Protein AF-0000000075747424 (afdb_homodimer)

InterPro domains:
  IPR002912 ACT domain [PS51671] (4-78)
  IPR004789 Acetolactate synthase, small subunit [PTHR30239] (2-159)
  IPR004789 Acetolactate synthase, small subunit [TIGR00119] (1-157)
  IPR019455 Acetolactate synthase, small subunit, C-terminal [PF10369] (84-156)
  IPR027271 Acetolactate synthase/Transcription factor NikR, C-terminal [G3DSA:3.30.70.1150] (83-161)
  IPR039557 AHAS, ACT domain [cd04878] (3-74)
  IPR045865 ACT-like domain [SSF55021] (1-75)
  IPR045865 ACT-like domain [SSF55021] (80-159)
  IPR054480 Acetolactate synthase small subunit-like, ACT domain [PF22629] (5-72)

Foldseek 3Di:
DKWKKKWKFFPDPPPVVVLVVLCVVVVWDWPDKDKDPDPDPRMIIMITMGDDDPVVVVVSLVVLVPDPGTDDMDTCVVAAKDKKKKKKWKFFQEDPCVVVLVVLCVVQVWDFDDDDNTITIIMHMDHPVSVVVSCVVRPVRPTDDMDMRHMDMDHDPDTPDD/DKWKKKWKFFPDPPPVVVLVVLCVVVVWDWPDKDKDPDPDPRMIIMITMGDDDPVVVVVSLVVLVPDPGTDDMDTCVVAAKDKKKKKKWKFFQEDPCVVVLVVLCVVQVWDFDDDDNTITIIMHMDHPVSVVVSCVVRPVRPTDDMDMRHMDMDHDPDTPDD

Organism: Desulfohalobium retbaense (strain ATCC 49708 / DSM 5692 / JCM 16813 / HR100) (NCBI:txid485915)

Secondary structure (DSSP, 8-state):
-EEEEEEEEE--TTHHHHHHHHHHHTT---SEEEEEE-SSTTEEEEEEEEE--HHHHHHHHHHHHTSTTEEEEEEGGGS-EEEEEEEEEEEE--GGGHHHHHHHHHHHT-EEEEE-SSEEEEEEEE-HHHHHHHHHHHGGG-EEEEEE---EEEE-SS----/-EEEEEEEEE--TTHHHHHHHHHHHTT---SEEEEEE-SSTTEEEEEEEEE--HHHHHHHHHHHHTSTTEEEEEEGGGS-EEEEEEEEEEEE--GGGHHHHHHHHHHHT-EEEEE-SSEEEEEEEE-HHHHHHHHHHHGGG-EEEEEE---EEEE-S-----

Sequence (324 aa):
MRHTLSVLVENEPGVLSRVAGLFSGRGFNIESLNVAPTLEEGISLMTITTRGDEQIIEQIIKQLRKLVTVIKVVDLALEQAVDREMVLLKINAEGQSRPEILRIVDVFRCKVVDVSPTELVVEVTGDQGKIKALINLMQRFGIKEIARTGSVAMRRSMQLEDMRHTLSVLVENEPGVLSRVAGLFSGRGFNIESLNVAPTLEEGISLMTITTRGDEQIIEQIIKQLRKLVTVIKVVDLALEQAVDREMVLLKINAEGQSRPEILRIVDVFRCKVVDVSPTELVVEVTGDQGKIKALINLMQRFGIKEIARTGSVAMRRSMQLED

Nearest PDB structures (foldseek):
  2pc6-assembly1_A  TM=9.808E-01  e=1.471E-19  Nitrosomonas europaea ATCC 19718
  2pc6-assembly2_D  TM=9.624E-01  e=1.452E-18  Nitrosomonas europaea ATCC 19718
  6vz8-assembly1_R  TM=9.542E-01  e=1.433E-17  Arabidopsis thaliana
  6vz8-assembly1_S  TM=9.653E-01  e=1.687E-16  Arabidopsis thaliana
  6u9h-assembly1_G  TM=9.669E-01  e=5.980E-14  Arabidopsis thaliana

Solvent-accessible surface area (backbone atoms only — not comparable to full-atom values): 16798 Å² total; per-residue (Å²): 85,75,38,40,34,42,35,35,27,49,59,50,82,46,46,66,18,51,56,41,35,54,32,31,76,70,69,45,57,72,60,20,31,12,27,17,63,44,90,52,86,60,30,23,40,32,24,38,31,28,61,42,52,70,68,55,48,50,49,52,52,54,58,49,66,66,37,83,57,41,75,46,78,44,64,45,65,83,44,64,47,47,54,38,32,43,37,41,38,31,30,49,29,50,80,84,48,34,66,58,53,52,51,50,33,57,75,67,66,40,42,81,75,44,72,41,85,47,33,36,29,34,39,41,70,34,37,69,67,57,49,50,52,49,52,61,64,46,46,84,58,37,64,77,45,64,43,43,20,24,53,40,69,42,74,41,80,63,67,79,76,127,84,74,37,39,33,42,36,34,27,48,60,50,82,44,45,67,18,52,57,41,35,54,32,31,77,70,70,47,59,73,60,21,31,12,28,18,63,45,90,51,88,60,31,24,40,32,24,38,30,28,60,42,52,72,68,55,48,50,51,51,52,55,57,48,65,67,37,84,56,40,75,46,78,44,64,44,63,82,45,65,48,48,56,38,31,44,35,41,38,31,32,48,29,50,80,84,47,36,66,59,51,51,50,51,33,57,75,68,65,40,41,81,75,43,74,41,85,48,34,37,29,35,37,40,70,35,38,70,67,57,50,52,52,49,52,61,63,47,46,83,57,38,64,76,45,63,42,43,20,25,53,38,69,43,74,42,82,65,65,79,76,127

Structure (mmCIF, N/CA/C/O backbone):
data_AF-0000000075747424-model_v1
#
loop_
_entity.id
_entity.type
_entity.pdbx_description
1 polymer 'Acetolactate synthase small subunit'
#
loop_
_atom_site.group_PDB
_atom_site.id
_atom_site.type_symbol
_atom_site.label_atom_id
_atom_site.label_alt_id
_atom_site.label_comp_id
_atom_site.label_asym_id
_atom_site.label_entity_id
_atom_site.label_seq_id
_atom_site.pdbx_PDB_ins_code
_atom_site.Cartn_x
_atom_site.Cartn_y
_atom_site.Cartn_z
_atom_site.occupancy
_atom_site.B_iso_or_equiv
_atom_site.auth_seq_id
_atom_site.auth_comp_id
_atom_site.auth_asym_id
_atom_site.auth_atom_id
_atom_site.pdbx_PDB_model_num
ATOM 1 N N . MET A 1 1 ? 3.832 2.373 -22.062 1 92.12 1 MET A N 1
ATOM 2 C CA . MET A 1 1 ? 2.77 1.6 -21.438 1 92.12 1 MET A CA 1
ATOM 3 C C . MET A 1 1 ? 3.076 1.368 -19.953 1 92.12 1 MET A C 1
ATOM 5 O O . MET A 1 1 ? 4.242 1.371 -19.547 1 92.12 1 MET A O 1
ATOM 9 N N . ARG A 1 2 ? 2.113 1.188 -19.203 1 93.69 2 ARG A N 1
ATOM 10 C CA . ARG A 1 2 ? 2.26 0.972 -17.766 1 93.69 2 ARG A CA 1
ATOM 11 C C . ARG A 1 2 ? 2.52 -0.498 -17.453 1 93.69 2 ARG A C 1
ATOM 13 O O . ARG A 1 2 ? 1.871 -1.381 -18.016 1 93.69 2 ARG A O 1
ATOM 20 N N . HIS A 1 3 ? 3.447 -0.72 -16.594 1 96.69 3 HIS A N 1
ATOM 21 C CA . HIS A 1 3 ? 3.777 -2.074 -16.172 1 96.69 3 HIS A CA 1
ATOM 22 C C . HIS A 1 3 ? 3.83 -2.176 -14.648 1 96.69 3 HIS A C 1
ATOM 24 O O . HIS A 1 3 ? 4.266 -1.239 -13.977 1 96.69 3 HIS A O 1
ATOM 30 N N . THR A 1 4 ? 3.383 -3.258 -14.164 1 97.5 4 THR A N 1
ATOM 31 C CA . THR A 1 4 ? 3.498 -3.605 -12.758 1 97.5 4 THR A CA 1
ATOM 32 C C . THR A 1 4 ? 4.387 -4.832 -12.57 1 97.5 4 THR A C 1
ATOM 34 O O . THR A 1 4 ? 4.027 -5.934 -12.992 1 97.5 4 THR A O 1
ATOM 37 N N . LEU A 1 5 ? 5.496 -4.598 -11.938 1 98 5 LEU A N 1
ATOM 38 C CA . LEU A 1 5 ? 6.453 -5.676 -11.719 1 98 5 LEU A CA 1
ATOM 39 C C . LEU A 1 5 ? 6.355 -6.207 -10.289 1 98 5 LEU A C 1
ATOM 41 O O . LEU A 1 5 ? 6.34 -5.426 -9.336 1 98 5 LEU A O 1
ATOM 45 N N . SER A 1 6 ? 6.18 -7.453 -10.188 1 98.25 6 SER A N 1
ATOM 46 C CA . SER A 1 6 ? 6.312 -8.156 -8.914 1 98.25 6 SER A CA 1
ATOM 47 C C . SER A 1 6 ? 7.73 -8.688 -8.727 1 98.25 6 SER A C 1
ATOM 49 O O . SER A 1 6 ? 8.211 -9.5 -9.523 1 98.25 6 SER A O 1
ATOM 51 N N . VAL A 1 7 ? 8.398 -8.25 -7.676 1 98.62 7 VAL A N 1
ATOM 52 C CA . VAL A 1 7 ? 9.797 -8.602 -7.465 1 98.62 7 VAL A CA 1
ATOM 53 C C . VAL A 1 7 ? 9.969 -9.211 -6.078 1 98.62 7 VAL A C 1
ATOM 55 O O . VAL A 1 7 ? 9.883 -8.508 -5.066 1 98.62 7 VAL A O 1
ATOM 58 N N . LEU A 1 8 ? 10.219 -10.461 -6.043 1 98.75 8 LEU A N 1
ATOM 59 C CA . LEU A 1 8 ? 10.547 -11.156 -4.805 1 98.75 8 LEU A CA 1
ATOM 60 C C . LEU A 1 8 ? 12.023 -11 -4.469 1 98.75 8 LEU A C 1
ATOM 62 O O . LEU A 1 8 ? 12.891 -11.312 -5.293 1 98.75 8 LEU A O 1
ATOM 66 N N . VAL A 1 9 ? 12.25 -10.539 -3.252 1 98.69 9 VAL A N 1
ATOM 67 C CA . VAL A 1 9 ? 13.633 -10.227 -2.916 1 98.69 9 VAL A CA 1
ATOM 68 C C . VAL A 1 9 ? 13.953 -10.758 -1.52 1 98.69 9 VAL A C 1
ATOM 70 O O . VAL A 1 9 ? 13.055 -11.008 -0.72 1 98.69 9 VAL A O 1
ATOM 73 N N . GLU A 1 10 ? 15.219 -10.914 -1.252 1 97.94 10 GLU A N 1
ATOM 74 C CA . GLU A 1 10 ? 15.656 -11.156 0.12 1 97.94 10 GLU A CA 1
ATOM 75 C C . GLU A 1 10 ? 15.375 -9.953 1.012 1 97.94 10 GLU A C 1
ATOM 77 O O . GLU A 1 10 ? 15.508 -8.805 0.578 1 97.94 10 GLU A O 1
ATOM 82 N N . ASN A 1 11 ? 14.969 -10.328 2.24 1 95.56 11 ASN A N 1
ATOM 83 C CA . ASN A 1 11 ? 14.703 -9.273 3.219 1 95.56 11 ASN A CA 1
ATOM 84 C C . ASN A 1 11 ? 15.961 -8.914 4.008 1 95.56 11 ASN A C 1
ATOM 86 O O . ASN A 1 11 ? 16.109 -9.32 5.16 1 95.56 11 ASN A O 1
ATOM 90 N N . GLU A 1 12 ? 16.812 -8.164 3.416 1 93.69 12 GLU A N 1
ATOM 91 C CA . GLU A 1 12 ? 18.094 -7.758 3.986 1 93.69 12 GLU A CA 1
ATOM 92 C C . GLU A 1 12 ? 18.344 -6.266 3.779 1 93.69 12 GLU A C 1
ATOM 94 O O . GLU A 1 12 ? 17.844 -5.676 2.82 1 93.69 12 GLU A O 1
ATOM 99 N N . PRO A 1 13 ? 19.141 -5.77 4.715 1 91.19 13 PRO A N 1
ATOM 100 C CA . PRO A 1 13 ? 19.484 -4.352 4.551 1 91.19 13 PRO A CA 1
ATOM 101 C C . PRO A 1 13 ? 20.094 -4.043 3.189 1 91.19 13 PRO A C 1
ATOM 103 O O . PRO A 1 13 ? 20.938 -4.816 2.699 1 91.19 13 PRO A O 1
ATOM 106 N N . GLY A 1 14 ? 19.625 -3.027 2.574 1 94.06 14 GLY A N 1
ATOM 107 C CA . GLY A 1 14 ? 20.266 -2.557 1.359 1 94.06 14 GLY A CA 1
ATOM 108 C C . GLY A 1 14 ? 19.578 -3.043 0.095 1 94.06 14 GLY A C 1
ATOM 109 O O . GLY A 1 14 ? 19.797 -2.49 -0.985 1 94.06 14 GLY A O 1
ATOM 110 N N . VAL A 1 15 ? 18.828 -4.066 0.193 1 96.94 15 VAL A N 1
ATOM 111 C CA . VAL A 1 15 ? 18.219 -4.652 -0.995 1 96.94 15 VAL A CA 1
ATOM 112 C C . VAL A 1 15 ? 17.281 -3.639 -1.654 1 96.94 15 VAL A C 1
ATOM 114 O O . VAL A 1 15 ? 17.344 -3.43 -2.869 1 96.94 15 VAL A O 1
ATOM 117 N N . LEU A 1 16 ? 16.453 -2.998 -0.889 1 97.19 16 LEU A N 1
ATOM 118 C CA . LEU A 1 16 ? 15.562 -1.982 -1.446 1 97.19 16 LEU A CA 1
ATOM 119 C C . LEU A 1 16 ? 16.359 -0.882 -2.135 1 97.19 16 LEU A C 1
ATOM 121 O O . LEU A 1 16 ? 16.016 -0.461 -3.242 1 97.19 16 LEU A O 1
ATOM 125 N N . SER A 1 17 ? 17.359 -0.422 -1.507 1 96.06 17 SER A N 1
ATOM 126 C CA . SER A 1 17 ? 18.172 0.648 -2.07 1 96.06 17 SER A CA 1
ATOM 127 C C . SER A 1 17 ? 18.828 0.216 -3.381 1 96.06 17 SER A C 1
ATOM 129 O O . SER A 1 17 ? 18.922 1.007 -4.32 1 96.06 17 SER A O 1
ATOM 131 N N . ARG A 1 18 ? 19.281 -0.975 -3.432 1 96 18 ARG A N 1
ATOM 132 C CA . ARG A 1 18 ? 19.891 -1.496 -4.645 1 96 18 ARG A CA 1
ATOM 133 C C . ARG A 1 18 ? 18.891 -1.574 -5.789 1 96 18 ARG A C 1
ATOM 135 O O . ARG A 1 18 ? 19.188 -1.167 -6.914 1 96 18 ARG A O 1
ATOM 142 N N . VAL A 1 19 ? 17.719 -2.059 -5.488 1 97.5 19 VAL A N 1
ATOM 143 C CA . VAL A 1 19 ? 16.688 -2.17 -6.504 1 97.5 19 VAL A CA 1
ATOM 144 C C . VAL A 1 19 ? 16.266 -0.778 -6.977 1 97.5 19 VAL A C 1
ATOM 146 O O . VAL A 1 19 ? 16.203 -0.52 -8.18 1 97.5 19 VAL A O 1
ATOM 149 N N . ALA A 1 20 ? 16.016 0.092 -6.031 1 96.69 20 ALA A N 1
ATOM 150 C CA . ALA A 1 20 ? 15.656 1.464 -6.375 1 96.69 20 ALA A CA 1
ATOM 151 C C . ALA A 1 20 ? 16.766 2.148 -7.156 1 96.69 20 ALA A C 1
ATOM 153 O O . ALA A 1 20 ? 16.5 2.922 -8.078 1 96.69 20 ALA A O 1
ATOM 154 N N . GLY A 1 21 ? 17.938 1.891 -6.762 1 95.69 21 GLY A N 1
ATOM 155 C CA . GLY A 1 21 ? 19.094 2.465 -7.426 1 95.69 21 GLY A CA 1
ATOM 156 C C . GLY A 1 21 ? 19.219 2.049 -8.883 1 95.69 21 GLY A C 1
ATOM 157 O O . GLY A 1 21 ? 19.656 2.838 -9.719 1 95.69 21 GLY A O 1
ATOM 158 N N . LEU A 1 22 ? 18.906 0.835 -9.133 1 95.81 22 LEU A N 1
ATOM 159 C CA . LEU A 1 22 ? 18.922 0.334 -10.5 1 95.81 22 LEU A CA 1
ATOM 160 C C . LEU A 1 22 ? 18.031 1.182 -11.406 1 95.81 22 LEU A C 1
ATOM 162 O O . LEU A 1 22 ? 18.422 1.511 -12.531 1 95.81 22 LEU A O 1
ATOM 166 N N . PHE A 1 23 ? 16.875 1.598 -10.945 1 95.19 23 PHE A N 1
ATOM 167 C CA . PHE A 1 23 ? 15.945 2.406 -11.727 1 95.19 23 PHE A CA 1
ATOM 168 C C . PHE A 1 23 ? 16.5 3.807 -11.953 1 95.19 23 PHE A C 1
ATOM 170 O O . PHE A 1 23 ? 16.438 4.332 -13.062 1 95.19 23 PHE A O 1
ATOM 177 N N . SER A 1 24 ? 17.016 4.367 -10.945 1 92 24 SER A N 1
ATOM 178 C CA . SER A 1 24 ? 17.547 5.727 -11.047 1 92 24 SER A CA 1
ATOM 179 C C . SER A 1 24 ? 18.781 5.777 -11.93 1 92 24 SER A C 1
ATOM 181 O O . SER A 1 24 ? 18.953 6.695 -12.734 1 92 24 SER A O 1
ATOM 183 N N . GLY A 1 25 ? 19.703 4.898 -11.828 1 87.81 25 GLY A N 1
ATOM 184 C CA . GLY A 1 25 ? 20.953 4.859 -12.562 1 87.81 25 GLY A CA 1
ATOM 185 C C . GLY A 1 25 ? 20.766 4.723 -14.062 1 87.81 25 GLY A C 1
ATOM 186 O O . GLY A 1 25 ? 21.562 5.242 -14.844 1 87.81 25 GLY A O 1
ATOM 187 N N . ARG A 1 26 ? 19.703 4.168 -14.422 1 86.69 26 ARG A N 1
ATOM 188 C CA . ARG A 1 26 ? 19.5 3.902 -15.844 1 86.69 26 ARG A CA 1
ATOM 189 C C . ARG A 1 26 ? 18.375 4.777 -16.406 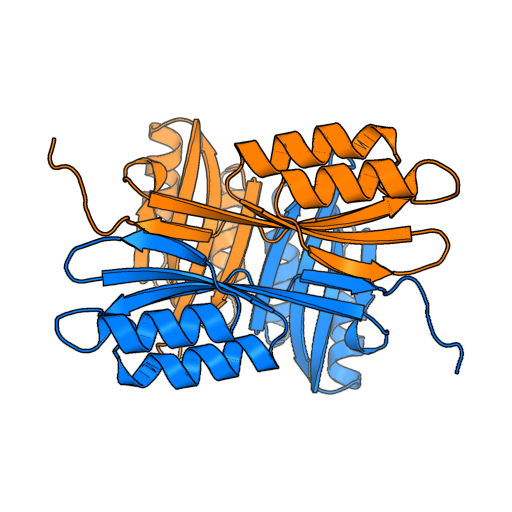1 86.69 26 ARG A C 1
ATOM 191 O O . ARG A 1 26 ? 17.969 4.613 -17.547 1 86.69 26 ARG A O 1
ATOM 198 N N . GLY A 1 27 ? 17.875 5.617 -15.539 1 88.06 27 GLY A N 1
ATOM 199 C CA . GLY A 1 27 ? 16.875 6.566 -15.992 1 88.06 27 GLY A CA 1
ATOM 200 C C . GLY A 1 27 ? 15.492 5.957 -16.109 1 88.06 27 GLY A C 1
ATOM 201 O O . GLY A 1 27 ? 14.641 6.469 -16.844 1 88.06 27 GLY A O 1
ATOM 202 N N . PHE A 1 28 ? 15.281 4.824 -15.461 1 90.56 28 PHE A N 1
ATOM 203 C CA . PHE A 1 28 ? 13.961 4.207 -15.461 1 90.56 28 PHE A CA 1
ATOM 204 C C . PHE A 1 28 ? 13.039 4.914 -14.469 1 90.56 28 PHE A C 1
ATOM 206 O O . PHE A 1 28 ? 13.469 5.309 -13.383 1 90.56 28 PHE A O 1
ATOM 213 N N . ASN A 1 29 ? 11.836 4.996 -14.859 1 89.75 29 ASN A N 1
ATOM 214 C CA . ASN A 1 29 ? 10.875 5.695 -14.008 1 89.75 29 ASN A CA 1
ATOM 215 C C . ASN A 1 29 ? 10.195 4.738 -13.031 1 89.75 29 ASN A C 1
ATOM 217 O O . ASN A 1 29 ? 9.914 3.588 -13.383 1 89.75 29 ASN A O 1
ATOM 221 N N . ILE A 1 30 ? 10.055 5.242 -11.789 1 96.44 30 ILE A N 1
ATOM 222 C CA . ILE A 1 30 ? 9.203 4.543 -10.828 1 96.44 30 ILE A CA 1
ATOM 223 C C . ILE A 1 30 ? 7.957 5.375 -10.547 1 96.44 30 ILE A C 1
ATOM 225 O O . ILE A 1 30 ? 8.055 6.492 -10.031 1 96.44 30 ILE A O 1
ATOM 229 N N . GLU A 1 31 ? 6.867 4.895 -10.891 1 95.62 31 GLU A N 1
ATOM 230 C CA . GLU A 1 31 ? 5.613 5.574 -10.578 1 95.62 31 GLU A CA 1
ATOM 231 C C . GLU A 1 31 ? 5.207 5.34 -9.125 1 95.62 31 GLU A C 1
ATOM 233 O O . GLU A 1 31 ? 4.762 6.266 -8.445 1 95.62 31 GLU A O 1
ATOM 238 N N . SER A 1 32 ? 5.297 4.156 -8.688 1 97.44 32 SER A N 1
ATOM 239 C CA . SER A 1 32 ? 5.043 3.799 -7.293 1 97.44 32 SER A CA 1
ATOM 240 C C . SER A 1 32 ? 5.777 2.518 -6.91 1 97.44 32 SER A C 1
ATOM 242 O O . SER A 1 32 ? 6.215 1.762 -7.781 1 97.44 32 SER A O 1
ATOM 244 N N . LEU A 1 33 ? 5.969 2.357 -5.656 1 97.94 33 LEU A N 1
ATOM 245 C CA . LEU A 1 33 ? 6.625 1.166 -5.125 1 97.94 33 LEU A CA 1
ATOM 246 C C . LEU A 1 33 ? 6.141 0.863 -3.713 1 97.94 33 LEU A C 1
ATOM 248 O O . LEU A 1 33 ? 5.984 1.775 -2.896 1 97.94 33 LEU A O 1
ATOM 252 N N . ASN A 1 34 ? 5.879 -0.365 -3.494 1 97.88 34 ASN A N 1
ATOM 253 C CA . ASN A 1 34 ? 5.727 -0.815 -2.115 1 97.88 34 ASN A CA 1
ATOM 254 C C . ASN A 1 34 ? 6.527 -2.084 -1.848 1 97.88 34 ASN A C 1
ATOM 256 O O . ASN A 1 34 ? 6.781 -2.869 -2.764 1 97.88 34 ASN A O 1
ATOM 260 N N . VAL A 1 35 ? 6.953 -2.209 -0.651 1 98.31 35 VAL A N 1
ATOM 261 C CA . VAL A 1 35 ? 7.707 -3.385 -0.226 1 98.31 35 VAL A CA 1
ATOM 262 C C . VAL A 1 35 ? 7.293 -3.779 1.188 1 98.31 35 VAL A C 1
ATOM 264 O O . VAL A 1 35 ? 7.199 -2.93 2.076 1 98.31 35 VAL A O 1
ATOM 267 N N . ALA A 1 36 ? 7.039 -4.992 1.344 1 97.75 36 ALA A N 1
ATOM 268 C CA . ALA A 1 36 ? 6.617 -5.551 2.627 1 97.75 36 ALA A CA 1
ATOM 269 C C . ALA A 1 36 ? 6.961 -7.031 2.723 1 97.75 36 ALA A C 1
ATOM 271 O O . ALA A 1 36 ? 7.18 -7.691 1.704 1 97.75 36 ALA A O 1
ATOM 272 N N . PRO A 1 37 ? 6.961 -7.555 3.922 1 96.62 37 PRO A N 1
ATOM 273 C CA . PRO A 1 37 ? 7.332 -8.961 4.086 1 96.62 37 PRO A CA 1
ATOM 274 C C . PRO A 1 37 ? 6.281 -9.922 3.525 1 96.62 37 PRO A C 1
ATOM 276 O O . PRO A 1 37 ? 5.094 -9.594 3.506 1 96.62 37 PRO A O 1
ATOM 279 N N . THR A 1 38 ? 6.723 -11.078 3.074 1 97 38 THR A N 1
ATOM 280 C CA . THR A 1 38 ? 5.844 -12.195 2.74 1 97 38 THR A CA 1
ATOM 281 C C . THR A 1 38 ? 5.645 -13.109 3.947 1 97 38 THR A C 1
ATOM 283 O O . THR A 1 38 ? 5.918 -12.711 5.082 1 97 38 THR A O 1
ATOM 286 N N . LEU A 1 39 ? 5.098 -14.234 3.678 1 95.31 39 LEU A N 1
ATOM 287 C CA . LEU A 1 39 ? 4.922 -15.211 4.75 1 95.31 39 LEU A CA 1
ATOM 288 C C . LEU A 1 39 ? 6.215 -15.969 5.016 1 95.31 39 LEU A C 1
ATOM 290 O O . LEU A 1 39 ? 6.371 -16.594 6.066 1 95.31 39 LEU A O 1
ATOM 294 N N . GLU A 1 40 ? 7.035 -16 4.023 1 95.69 40 GLU A N 1
ATOM 295 C CA . GLU A 1 40 ? 8.328 -16.672 4.164 1 95.69 40 GLU A CA 1
ATOM 296 C C . GLU A 1 40 ? 9.344 -15.758 4.848 1 95.69 40 GLU A C 1
ATOM 298 O O . GLU A 1 40 ? 9.586 -14.641 4.398 1 95.69 40 GLU A O 1
ATOM 303 N N . GLU A 1 41 ? 9.883 -16.234 5.938 1 95.56 41 GLU A N 1
ATOM 304 C CA . GLU A 1 41 ? 10.883 -15.469 6.676 1 95.56 41 GLU A CA 1
ATOM 305 C C . GLU A 1 41 ? 12.062 -15.094 5.785 1 95.56 41 GLU A C 1
ATOM 307 O O . GLU A 1 41 ? 12.555 -15.93 5.02 1 95.56 41 GLU A O 1
ATOM 312 N N . GLY A 1 42 ? 12.461 -13.836 5.848 1 96.88 42 GLY A N 1
ATOM 313 C CA . GLY A 1 42 ? 13.625 -13.383 5.105 1 96.88 42 GLY A CA 1
ATOM 314 C C . GLY A 1 42 ? 13.312 -13.016 3.67 1 96.88 42 GLY A C 1
ATOM 315 O O . GLY A 1 42 ? 14.219 -12.75 2.881 1 96.88 42 GLY A O 1
ATOM 316 N N . ILE A 1 43 ? 12.07 -13.062 3.314 1 98.12 43 ILE A N 1
ATOM 317 C CA . ILE A 1 43 ? 11.68 -12.742 1.944 1 98.12 43 ILE A CA 1
ATOM 318 C C . ILE A 1 43 ? 10.664 -11.602 1.947 1 98.12 43 ILE A C 1
ATOM 320 O O . ILE A 1 43 ? 9.742 -11.586 2.766 1 98.12 43 ILE A O 1
ATOM 324 N N . SER A 1 44 ? 10.844 -10.648 1.075 1 98.25 44 SER A N 1
ATOM 325 C CA . SER A 1 44 ? 9.922 -9.539 0.883 1 98.25 44 SER A CA 1
ATOM 326 C C . SER A 1 44 ? 9.422 -9.477 -0.558 1 98.25 44 SER A C 1
ATOM 328 O O . SER A 1 44 ? 10.055 -10.031 -1.461 1 98.25 44 SER A O 1
ATOM 330 N N . LEU A 1 45 ? 8.32 -8.914 -0.693 1 98.56 45 LEU A N 1
ATOM 331 C CA . LEU A 1 45 ? 7.758 -8.672 -2.02 1 98.56 45 LEU A CA 1
ATOM 332 C C . LEU A 1 45 ? 7.707 -7.184 -2.33 1 98.56 4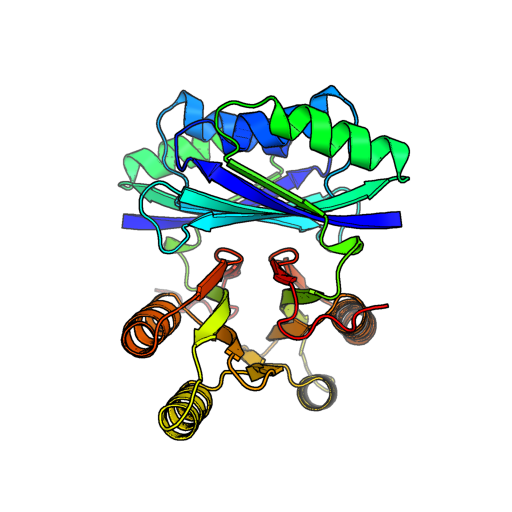5 LEU A C 1
ATOM 334 O O . LEU A 1 45 ? 7.203 -6.395 -1.527 1 98.56 45 LEU A O 1
ATOM 338 N N . MET A 1 46 ? 8.297 -6.797 -3.434 1 98.56 46 MET A N 1
ATOM 339 C CA . MET A 1 46 ? 8.188 -5.441 -3.969 1 98.56 46 MET A CA 1
ATOM 340 C C . MET A 1 46 ? 7.242 -5.402 -5.164 1 98.56 46 MET A C 1
ATOM 342 O O . MET A 1 46 ? 7.309 -6.266 -6.043 1 98.56 46 MET A O 1
ATOM 346 N N . THR A 1 47 ? 6.344 -4.504 -5.152 1 98.56 47 THR A N 1
ATOM 347 C CA . THR A 1 47 ? 5.539 -4.191 -6.328 1 98.56 47 THR A CA 1
ATOM 348 C C . THR A 1 47 ? 5.918 -2.83 -6.898 1 98.56 47 THR A C 1
ATOM 350 O O . THR A 1 47 ? 5.777 -1.808 -6.223 1 98.56 47 THR A O 1
ATOM 353 N N . ILE A 1 48 ? 6.375 -2.877 -8.078 1 98.19 48 ILE A N 1
ATOM 354 C CA . ILE A 1 48 ? 6.891 -1.662 -8.711 1 98.19 48 ILE A CA 1
ATOM 355 C C . ILE A 1 48 ? 6.047 -1.321 -9.938 1 98.19 48 ILE A C 1
ATOM 357 O O . ILE A 1 48 ? 5.938 -2.127 -10.867 1 98.19 48 ILE A O 1
ATOM 361 N N . THR A 1 49 ? 5.469 -0.19 -9.922 1 97.75 49 THR A N 1
ATOM 362 C CA . THR A 1 49 ? 4.777 0.306 -11.109 1 97.75 49 THR A CA 1
ATOM 363 C C . THR A 1 49 ? 5.672 1.256 -11.898 1 97.75 49 THR A C 1
ATOM 365 O O . THR A 1 49 ? 6.254 2.184 -11.336 1 97.75 49 THR A O 1
ATOM 368 N N . THR A 1 50 ? 5.762 1.006 -13.125 1 96.44 50 THR A N 1
ATOM 369 C CA . THR A 1 50 ? 6.613 1.799 -14.008 1 96.44 50 THR A CA 1
ATOM 370 C C . THR A 1 50 ? 5.988 1.927 -15.391 1 96.44 50 THR A C 1
ATOM 372 O O . THR A 1 50 ? 4.938 1.342 -15.664 1 96.44 50 THR A O 1
ATOM 375 N N . ARG A 1 51 ? 6.625 2.787 -16.125 1 94.06 51 ARG A N 1
ATOM 376 C CA . ARG A 1 51 ? 6.172 2.998 -17.5 1 94.06 51 ARG A CA 1
ATOM 377 C C . ARG A 1 51 ? 7.332 2.869 -18.484 1 94.06 51 ARG A C 1
ATOM 379 O O . ARG A 1 51 ? 8.445 3.311 -18.203 1 94.06 51 ARG A O 1
ATOM 386 N N . GLY A 1 52 ? 7.074 2.303 -19.625 1 93.38 52 GLY A N 1
ATOM 387 C CA . GLY A 1 52 ? 8.055 2.152 -20.703 1 93.38 52 GLY A CA 1
ATOM 388 C C . GLY A 1 52 ? 7.605 1.198 -21.781 1 93.38 52 GLY A C 1
ATOM 389 O O . GLY A 1 52 ? 6.621 0.478 -21.625 1 93.38 52 GLY A O 1
ATOM 390 N N . ASP A 1 53 ? 8.219 1.354 -22.875 1 94.06 53 ASP A N 1
ATOM 391 C CA . ASP A 1 53 ? 7.914 0.388 -23.922 1 94.06 53 ASP A CA 1
ATOM 392 C C . ASP A 1 53 ? 8.477 -0.989 -23.578 1 94.06 53 ASP A C 1
ATOM 394 O O . ASP A 1 53 ? 9.125 -1.162 -22.547 1 94.06 53 ASP A O 1
ATOM 398 N N . GLU A 1 54 ? 8.203 -1.926 -24.375 1 94.31 54 GLU A N 1
ATOM 399 C CA . GLU A 1 54 ? 8.57 -3.312 -24.109 1 94.31 54 GLU A CA 1
ATOM 400 C C . GLU A 1 54 ? 10.078 -3.477 -23.984 1 94.31 54 GLU A C 1
ATOM 402 O O . GLU A 1 54 ? 10.562 -4.273 -23.188 1 94.31 54 GLU A O 1
ATOM 407 N N . GLN A 1 55 ? 10.797 -2.814 -24.781 1 95.19 55 GLN A N 1
ATOM 408 C CA . GLN A 1 55 ? 12.258 -2.906 -24.766 1 95.19 55 GLN A CA 1
ATOM 409 C C . GLN A 1 55 ? 12.812 -2.416 -23.422 1 95.19 55 GLN A C 1
ATOM 411 O O . GLN A 1 55 ? 13.711 -3.043 -22.859 1 95.19 55 GLN A O 1
ATOM 416 N N . ILE A 1 56 ? 12.297 -1.298 -23 1 95.12 56 ILE A N 1
ATOM 417 C CA . ILE A 1 56 ? 12.7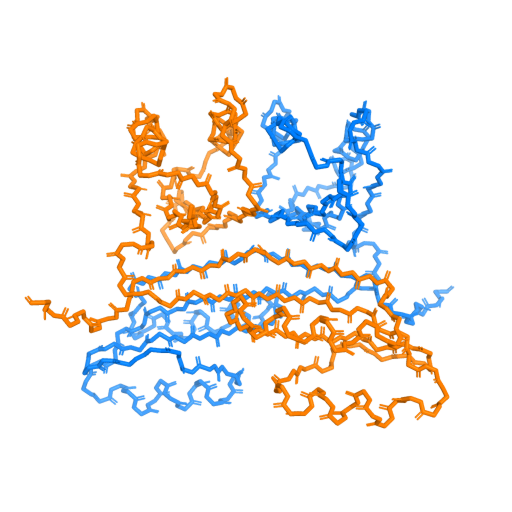27 -0.725 -21.734 1 95.12 56 ILE A CA 1
ATOM 418 C C . ILE A 1 56 ? 12.391 -1.684 -20.594 1 95.12 56 ILE A C 1
ATOM 420 O O . ILE A 1 56 ? 13.227 -1.925 -19.719 1 95.12 56 ILE A O 1
ATOM 424 N N . ILE A 1 57 ? 11.258 -2.23 -20.562 1 96.81 57 ILE A N 1
ATOM 425 C CA . ILE A 1 57 ? 10.805 -3.135 -19.516 1 96.81 57 ILE A CA 1
ATOM 426 C C . ILE A 1 57 ? 11.672 -4.387 -19.5 1 96.81 57 ILE A C 1
ATOM 428 O O . ILE A 1 57 ? 12.07 -4.871 -18.438 1 96.81 57 ILE A O 1
ATOM 432 N N . GLU A 1 58 ? 11.891 -4.887 -20.672 1 96.5 58 GLU A N 1
ATOM 433 C CA . GLU A 1 58 ? 12.766 -6.047 -20.781 1 96.5 58 GLU A CA 1
ATOM 434 C C . GLU A 1 58 ? 14.133 -5.766 -20.156 1 96.5 58 GLU A C 1
ATOM 436 O O . GLU A 1 58 ? 14.703 -6.625 -19.484 1 96.5 58 GLU A O 1
ATOM 441 N N . GLN A 1 59 ? 14.656 -4.625 -20.422 1 96.75 59 GLN A N 1
ATOM 442 C CA . GLN A 1 59 ? 15.938 -4.223 -19.859 1 96.75 59 GLN A CA 1
ATOM 443 C C . GLN A 1 59 ? 15.859 -4.141 -18.328 1 96.75 59 GLN A C 1
ATOM 445 O O . GLN A 1 59 ? 16.766 -4.582 -17.625 1 96.75 59 GLN A O 1
ATOM 450 N N . ILE A 1 60 ? 14.805 -3.537 -17.828 1 97.31 60 ILE A N 1
ATOM 451 C CA . ILE A 1 60 ? 14.594 -3.434 -16.391 1 97.31 60 ILE A CA 1
ATOM 452 C C . ILE A 1 60 ? 14.617 -4.828 -15.766 1 97.31 60 ILE A C 1
ATOM 454 O O . ILE A 1 60 ? 15.328 -5.066 -14.789 1 97.31 60 ILE A O 1
ATOM 458 N N . ILE A 1 61 ? 13.859 -5.711 -16.359 1 97.94 61 ILE A N 1
ATOM 459 C CA . ILE A 1 61 ? 13.734 -7.066 -15.836 1 97.94 61 ILE A CA 1
ATOM 460 C C . ILE A 1 61 ? 15.086 -7.766 -15.883 1 97.94 61 ILE A C 1
ATOM 462 O O . ILE A 1 61 ? 15.484 -8.422 -14.914 1 97.94 61 ILE A O 1
ATOM 466 N N . LYS A 1 62 ? 15.734 -7.652 -16.984 1 97.69 62 LYS A N 1
ATOM 467 C CA . LYS A 1 62 ? 17.062 -8.242 -17.125 1 97.69 62 LYS A CA 1
ATOM 468 C C . LYS A 1 62 ? 18 -7.754 -16.031 1 97.69 62 LYS A C 1
ATOM 470 O O . LYS A 1 62 ? 18.734 -8.547 -15.43 1 97.69 62 LYS A O 1
ATOM 475 N N . GLN A 1 63 ? 18.078 -6.449 -15.789 1 97.38 63 GLN A N 1
ATOM 476 C CA . GLN A 1 63 ? 18.953 -5.867 -14.789 1 97.38 63 GLN A CA 1
ATOM 477 C C . GLN A 1 63 ? 18.578 -6.328 -13.383 1 97.38 63 GLN A C 1
ATOM 479 O O . GLN A 1 63 ? 19.438 -6.578 -12.547 1 97.38 63 GLN A O 1
ATOM 484 N N . LEU A 1 64 ? 17.281 -6.406 -13.086 1 98.25 64 LEU A N 1
ATOM 485 C CA . LEU A 1 64 ? 16.812 -6.883 -11.789 1 98.25 64 LEU A CA 1
ATOM 486 C C . LEU A 1 64 ? 17.281 -8.312 -11.539 1 98.25 64 LEU A C 1
ATOM 488 O O . LEU A 1 64 ? 17.688 -8.656 -10.422 1 98.25 64 LEU A O 1
ATOM 492 N N . ARG A 1 65 ? 17.188 -9.094 -12.586 1 98.06 65 ARG A N 1
ATOM 493 C CA . ARG A 1 65 ? 17.516 -10.508 -12.469 1 98.06 65 ARG A CA 1
ATOM 494 C C . ARG A 1 65 ? 19.016 -10.688 -12.219 1 98.06 65 ARG A C 1
ATOM 496 O O . ARG A 1 65 ? 19.453 -11.75 -11.766 1 98.06 65 ARG A O 1
ATOM 503 N N . LYS A 1 66 ? 19.75 -9.734 -12.469 1 97.06 66 LYS A N 1
ATOM 504 C CA . LYS A 1 66 ? 21.203 -9.797 -12.242 1 97.06 66 LYS A CA 1
ATOM 505 C C . LYS A 1 66 ? 21.531 -9.578 -10.773 1 97.06 66 LYS A C 1
ATOM 507 O O . LYS A 1 66 ? 22.641 -9.867 -10.336 1 97.06 66 LYS A O 1
ATOM 512 N N . LEU A 1 67 ? 20.641 -8.961 -10.062 1 97.12 67 LEU A N 1
ATOM 513 C CA . LEU A 1 67 ? 20.875 -8.75 -8.641 1 97.12 67 LEU A CA 1
ATOM 514 C C . LEU A 1 67 ? 20.734 -10.062 -7.867 1 97.12 67 LEU A C 1
ATOM 516 O O . LEU A 1 67 ? 19.703 -10.727 -7.934 1 97.12 67 LEU A O 1
ATOM 520 N N . VAL A 1 68 ? 21.688 -10.398 -7.094 1 97.12 68 VAL A N 1
ATOM 521 C CA . VAL A 1 68 ? 21.75 -11.68 -6.391 1 97.12 68 VAL A CA 1
ATOM 522 C C . VAL A 1 68 ? 20.594 -11.781 -5.395 1 97.12 68 VAL A C 1
ATOM 524 O O . VAL A 1 68 ? 20.078 -12.875 -5.148 1 97.12 68 VAL A O 1
ATOM 527 N N . THR A 1 69 ? 20.188 -10.68 -4.879 1 97.38 69 THR A N 1
ATOM 528 C CA . THR A 1 69 ? 19.188 -10.633 -3.811 1 97.38 69 THR A CA 1
ATOM 529 C C . THR A 1 69 ? 17.781 -10.75 -4.379 1 97.38 69 THR A C 1
ATOM 531 O O . THR A 1 69 ? 16.812 -10.852 -3.629 1 97.38 69 THR A O 1
ATOM 534 N N . VAL A 1 70 ? 17.641 -10.703 -5.719 1 98.62 70 VAL A N 1
ATOM 535 C CA . VAL A 1 70 ? 16.359 -10.844 -6.387 1 98.62 70 VAL A CA 1
ATOM 536 C C . VAL A 1 70 ? 16.078 -12.32 -6.676 1 98.62 70 VAL A C 1
ATOM 538 O O . VAL A 1 70 ? 16.906 -13 -7.297 1 98.62 70 VAL A O 1
ATOM 541 N N . ILE A 1 71 ? 15.008 -12.742 -6.238 1 98.62 71 ILE A N 1
ATOM 542 C CA . ILE A 1 71 ? 14.656 -14.156 -6.336 1 98.62 71 ILE A CA 1
ATOM 543 C C . ILE A 1 71 ? 13.797 -14.391 -7.578 1 98.62 71 ILE A C 1
ATOM 545 O O . ILE A 1 71 ? 14.008 -15.359 -8.312 1 98.62 71 ILE A O 1
ATOM 549 N N . LYS A 1 72 ? 12.883 -13.586 -7.828 1 98.19 72 LYS A N 1
ATOM 550 C CA . LYS A 1 72 ? 11.93 -13.75 -8.922 1 98.19 72 LYS A CA 1
ATOM 551 C C . LYS A 1 72 ? 11.391 -12.398 -9.383 1 98.19 72 LYS A C 1
ATOM 553 O O . LYS A 1 72 ? 11.148 -11.508 -8.555 1 98.19 72 LYS A O 1
ATOM 558 N N . VAL A 1 73 ? 11.266 -12.242 -10.664 1 98.31 73 VAL A N 1
ATOM 559 C CA . VAL A 1 73 ? 10.664 -11.047 -11.258 1 98.31 73 VAL A CA 1
ATOM 560 C C . VAL A 1 73 ? 9.57 -11.453 -12.242 1 98.31 73 VAL A C 1
ATOM 562 O O . VAL A 1 73 ? 9.805 -12.258 -13.148 1 98.31 73 VAL A O 1
ATOM 565 N N . VAL A 1 74 ? 8.406 -10.828 -12.047 1 97.25 74 VAL A N 1
ATOM 566 C CA . VAL A 1 74 ? 7.293 -11.102 -12.953 1 97.25 74 VAL A CA 1
ATOM 567 C C . VAL A 1 74 ? 6.672 -9.781 -13.406 1 97.25 74 VAL A C 1
ATOM 569 O O . VAL A 1 74 ? 6.398 -8.898 -12.594 1 97.25 74 VAL A O 1
ATOM 572 N N . ASP A 1 75 ? 6.508 -9.641 -14.711 1 97.25 75 ASP A N 1
ATOM 573 C CA . ASP A 1 75 ? 5.723 -8.531 -15.242 1 97.25 75 ASP A CA 1
ATOM 574 C C . ASP A 1 75 ? 4.238 -8.883 -15.305 1 97.25 75 ASP A C 1
ATOM 576 O O . ASP A 1 75 ? 3.805 -9.609 -16.203 1 97.25 75 ASP A O 1
ATOM 580 N N . LEU A 1 76 ? 3.494 -8.305 -14.484 1 95.75 76 LEU A N 1
ATOM 581 C CA . LEU A 1 76 ? 2.092 -8.68 -14.344 1 95.75 76 LEU A CA 1
ATOM 582 C C . LEU A 1 76 ? 1.233 -8 -15.406 1 95.75 76 LEU A C 1
ATOM 584 O O . LEU A 1 76 ? 0.051 -8.32 -15.547 1 95.75 76 LEU A O 1
ATOM 588 N N . ALA A 1 77 ? 1.818 -7.02 -16.062 1 90.75 77 ALA A N 1
ATOM 589 C CA . ALA A 1 77 ? 1.102 -6.395 -17.188 1 90.75 77 ALA A CA 1
ATOM 590 C C . ALA A 1 77 ? 0.849 -7.398 -18.297 1 90.75 77 ALA A C 1
ATOM 592 O O . ALA A 1 77 ? -0.037 -7.199 -19.141 1 90.75 77 ALA A O 1
ATOM 593 N N . LEU A 1 78 ? 1.581 -8.477 -18.359 1 86.56 78 LEU A N 1
ATOM 594 C CA . LEU A 1 78 ? 1.499 -9.492 -19.406 1 86.56 78 LEU A CA 1
ATOM 595 C C . LEU A 1 78 ? 0.612 -10.656 -18.969 1 86.56 78 LEU A C 1
ATOM 597 O O . LEU A 1 78 ? 0.497 -11.656 -19.688 1 86.56 78 LEU A O 1
ATOM 601 N N . GLU A 1 79 ? 0.034 -10.477 -17.797 1 88.5 79 GLU A N 1
ATOM 602 C CA . GLU A 1 79 ? -0.834 -11.508 -17.219 1 88.5 79 GLU A CA 1
ATOM 603 C C . GLU A 1 79 ? -2.209 -10.945 -16.875 1 88.5 79 GLU A C 1
ATOM 605 O O . GLU A 1 79 ? -2.379 -9.727 -16.781 1 88.5 79 GLU A O 1
ATOM 610 N N . GLN A 1 80 ? -3.119 -11.891 -16.844 1 92.12 80 GLN A N 1
ATOM 611 C CA . GLN A 1 80 ? -4.328 -11.484 -16.141 1 92.12 80 GLN A CA 1
ATOM 612 C C . GLN A 1 80 ? -4.074 -11.391 -14.641 1 92.12 80 GLN A C 1
ATOM 614 O O . GLN A 1 80 ? -3.723 -12.375 -13.992 1 92.12 80 GLN A O 1
ATOM 619 N N . ALA A 1 81 ? -4.168 -10.219 -14.195 1 95.81 81 ALA A N 1
ATOM 620 C CA . ALA A 1 81 ? -3.795 -10.016 -12.797 1 95.81 81 ALA A CA 1
ATOM 621 C C . ALA A 1 81 ? -4.828 -9.156 -12.07 1 95.81 81 ALA A C 1
ATOM 623 O O . ALA A 1 81 ? -5.512 -8.344 -12.688 1 95.81 81 ALA A O 1
ATOM 624 N N . VAL A 1 82 ? -4.996 -9.477 -10.844 1 96.12 82 VAL A N 1
ATOM 625 C CA . VAL A 1 82 ? -5.652 -8.531 -9.945 1 96.12 82 VAL A CA 1
ATOM 626 C C . VAL A 1 82 ? -4.695 -7.383 -9.617 1 96.12 82 VAL A C 1
ATOM 628 O O . VAL A 1 82 ? -3.545 -7.613 -9.242 1 96.12 82 VAL A O 1
ATOM 631 N N . ASP A 1 83 ? -5.07 -6.207 -9.875 1 96.62 83 ASP A N 1
ATOM 632 C CA . ASP A 1 83 ? -4.285 -5.008 -9.602 1 96.62 83 ASP A CA 1
ATOM 633 C C . ASP A 1 83 ? -5.082 -4.008 -8.758 1 96.62 83 ASP A C 1
ATOM 635 O O . ASP A 1 83 ? -6.094 -3.475 -9.219 1 96.62 83 ASP A O 1
ATOM 639 N N . ARG A 1 84 ? -4.594 -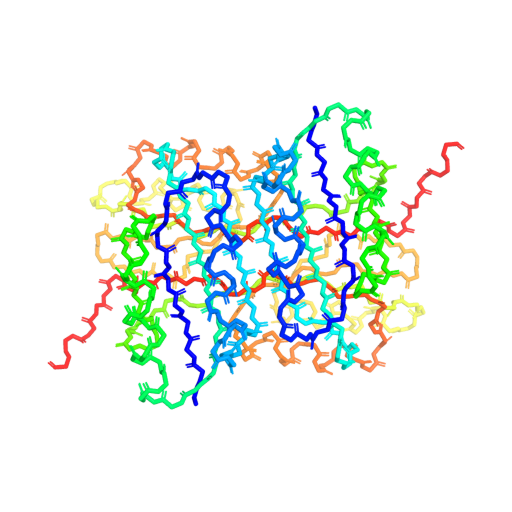3.768 -7.441 1 97.88 84 ARG A N 1
ATOM 640 C CA . ARG A 1 84 ? -5.348 -2.969 -6.484 1 97.88 84 ARG A CA 1
ATOM 641 C C . ARG A 1 84 ? -4.457 -1.93 -5.812 1 97.88 84 ARG A C 1
ATOM 643 O O . ARG A 1 84 ? -3.295 -2.205 -5.504 1 97.88 84 ARG A O 1
ATOM 650 N N . GLU A 1 85 ? -4.977 -0.82 -5.621 1 98.25 85 GLU A N 1
ATOM 651 C CA . GLU A 1 85 ? -4.34 0.25 -4.855 1 98.25 85 GLU A CA 1
ATOM 652 C C . GLU A 1 85 ? -5.258 0.754 -3.746 1 98.25 85 GLU A C 1
ATOM 654 O O . GLU A 1 85 ? -6.484 0.703 -3.875 1 98.25 85 GLU A O 1
ATOM 659 N N . MET A 1 86 ? -4.676 1.143 -2.648 1 98.56 86 MET A N 1
ATOM 660 C CA . MET A 1 86 ? -5.422 1.798 -1.575 1 98.56 86 MET A CA 1
ATOM 661 C C . MET A 1 86 ? -4.988 3.25 -1.42 1 98.56 86 MET A C 1
ATOM 663 O O . MET A 1 86 ? -3.795 3.557 -1.481 1 98.56 86 MET A O 1
ATOM 667 N N . VAL A 1 87 ? -5.984 4.109 -1.188 1 98.5 87 VAL A N 1
ATOM 668 C CA . VAL A 1 87 ? -5.727 5.539 -1.033 1 98.5 87 VAL A CA 1
ATOM 669 C C . VAL A 1 87 ? -6.488 6.074 0.175 1 98.5 87 VAL A C 1
ATOM 671 O O . VAL A 1 87 ? -7.652 5.719 0.39 1 98.5 87 VAL A O 1
ATOM 674 N N . LEU A 1 88 ? -5.82 6.863 0.969 1 98.56 88 LEU A N 1
ATOM 675 C CA . LEU A 1 88 ? -6.473 7.699 1.968 1 98.56 88 LEU A CA 1
ATOM 676 C C . LEU A 1 88 ? -6.605 9.133 1.469 1 98.56 88 LEU A C 1
ATOM 678 O O . LEU A 1 88 ? -5.633 9.727 0.994 1 98.56 88 LEU A O 1
ATOM 682 N N . LEU A 1 89 ? -7.793 9.656 1.571 1 98.38 89 LEU A N 1
ATOM 683 C CA . LEU A 1 89 ? -8.07 11.039 1.18 1 98.38 89 LEU A CA 1
ATOM 684 C C . LEU A 1 89 ? -8.633 11.836 2.354 1 98.38 89 LEU A C 1
ATOM 686 O O . LEU A 1 89 ? -9.641 11.445 2.945 1 98.38 89 LEU A O 1
ATOM 690 N N . LYS A 1 90 ? -7.949 12.883 2.639 1 97.81 90 LYS A N 1
ATOM 691 C CA . LYS A 1 90 ? -8.523 13.867 3.559 1 97.81 90 LYS A CA 1
ATOM 692 C C . LYS A 1 90 ? -9.25 14.969 2.803 1 97.81 90 LYS A C 1
ATOM 694 O O . LYS A 1 90 ? -8.633 15.727 2.049 1 97.81 90 LYS A O 1
ATOM 699 N N . ILE A 1 91 ? -10.531 15.031 3.053 1 97.81 91 ILE A N 1
ATOM 700 C CA . ILE A 1 91 ? -11.375 15.898 2.242 1 97.81 91 ILE A CA 1
ATOM 701 C C . ILE A 1 91 ? -12 16.984 3.123 1 97.81 91 ILE A C 1
ATOM 703 O O . ILE A 1 91 ? -12.43 16.703 4.246 1 97.81 91 ILE A O 1
ATOM 707 N N . ASN A 1 92 ? -11.922 18.172 2.592 1 96.56 92 ASN A N 1
ATOM 708 C CA . ASN A 1 92 ? -12.688 19.234 3.234 1 96.56 92 ASN A CA 1
ATOM 709 C C . ASN A 1 92 ? -14.188 18.953 3.191 1 96.56 92 ASN A C 1
ATOM 711 O O . ASN A 1 92 ? -14.758 18.75 2.115 1 96.56 92 ASN A O 1
ATOM 715 N N . ALA A 1 93 ? -14.828 18.828 4.312 1 93.88 93 ALA A N 1
ATOM 716 C CA . ALA A 1 93 ? -16.25 18.5 4.395 1 93.88 93 ALA A CA 1
ATOM 717 C C . ALA A 1 93 ? -17 19.484 5.273 1 93.88 93 ALA A C 1
ATOM 719 O O . ALA A 1 93 ? -17.797 19.094 6.125 1 93.88 93 ALA A O 1
ATOM 720 N N . GLU A 1 94 ? -16.672 20.656 5.016 1 86.38 94 GLU A N 1
ATOM 721 C CA . GLU A 1 94 ? -17.344 21.703 5.781 1 86.38 94 GLU A CA 1
ATOM 722 C C . GLU A 1 94 ? -18.719 22.031 5.18 1 86.38 94 GLU A C 1
ATOM 724 O O . GLU A 1 94 ? -18.891 21.984 3.963 1 86.38 94 GLU A O 1
ATOM 729 N N . GLY A 1 95 ? -19.703 22.25 6.047 1 81.44 95 GLY A N 1
ATOM 730 C CA . GLY A 1 95 ? -20.984 22.844 5.672 1 81.44 95 GLY A CA 1
ATOM 731 C C . GLY A 1 95 ? -21.844 21.906 4.852 1 81.44 95 GLY A C 1
ATOM 732 O O . GLY A 1 95 ? -22.062 20.75 5.234 1 81.44 95 GLY A O 1
ATOM 733 N N . GLN A 1 96 ? -22.25 22.375 3.604 1 88.69 96 GLN A N 1
ATOM 734 C CA . GLN A 1 96 ? -23.328 21.734 2.848 1 88.69 96 GLN A CA 1
ATOM 735 C C . GLN A 1 96 ? -22.797 20.656 1.921 1 88.69 96 GLN A C 1
ATOM 737 O O . GLN A 1 96 ? -23.562 19.906 1.318 1 88.69 96 GLN A O 1
ATOM 742 N N . SER A 1 97 ? -21.516 20.5 1.909 1 93.75 97 SER A N 1
ATOM 743 C CA . SER A 1 97 ? -20.953 19.547 0.952 1 93.75 97 SER A CA 1
ATOM 744 C C . SER A 1 97 ? -20.922 18.141 1.533 1 93.75 97 SER A C 1
ATOM 746 O O . SER A 1 97 ? -20.781 17.156 0.796 1 93.75 97 SER A O 1
ATOM 748 N N . ARG A 1 98 ? -21 18.016 2.748 1 95.44 98 ARG A N 1
ATOM 749 C CA . ARG A 1 98 ? -20.75 16.766 3.459 1 95.44 98 ARG A CA 1
ATOM 750 C C . ARG A 1 98 ? -21.719 15.68 2.992 1 95.44 98 ARG A C 1
ATOM 752 O O . ARG A 1 98 ? -21.297 14.562 2.678 1 95.44 98 ARG A O 1
ATOM 759 N N . PRO A 1 99 ? -23.047 16.016 2.844 1 95.88 99 PRO A N 1
ATOM 760 C CA . PRO A 1 99 ? -23.953 14.977 2.363 1 95.88 99 PRO A CA 1
ATOM 761 C C . PRO A 1 99 ? -23.578 14.469 0.973 1 95.88 99 PRO A C 1
ATOM 763 O O . PRO A 1 99 ? -23.672 13.266 0.705 1 95.88 99 PRO A O 1
ATOM 766 N N . GLU A 1 100 ? -23.203 15.312 0.138 1 96.62 100 GLU A N 1
ATOM 767 C CA . GLU A 1 100 ? -22.812 14.922 -1.213 1 96.62 100 GLU A CA 1
ATOM 768 C C . GLU A 1 100 ? -21.547 14.062 -1.193 1 96.62 100 GLU A C 1
ATOM 770 O O . GLU A 1 100 ? -21.453 13.086 -1.939 1 96.62 100 GLU A O 1
ATOM 775 N N . ILE A 1 101 ? -20.594 14.414 -0.384 1 97.81 101 ILE A N 1
ATOM 776 C CA . ILE A 1 101 ? -19.359 13.641 -0.229 1 97.81 101 ILE A CA 1
ATOM 777 C C . ILE A 1 101 ? -19.703 12.227 0.23 1 97.81 101 ILE A C 1
ATOM 779 O O . ILE A 1 101 ? -19.188 11.25 -0.323 1 97.81 101 ILE A O 1
ATOM 783 N N . LEU A 1 102 ? -20.594 12.125 1.177 1 97.06 102 LEU A N 1
ATOM 784 C CA . LEU A 1 102 ? -20.953 10.828 1.731 1 97.06 102 LEU A CA 1
ATOM 785 C C . LEU A 1 102 ? -21.688 9.984 0.693 1 97.06 102 LEU A C 1
ATOM 787 O O . LEU A 1 102 ? -21.562 8.758 0.682 1 97.06 102 LEU A O 1
ATOM 791 N N . ARG A 1 103 ? -22.438 10.664 -0.129 1 97.38 103 ARG A N 1
ATOM 792 C CA . ARG A 1 103 ? -23.094 9.938 -1.214 1 97.38 103 ARG A CA 1
ATOM 793 C C . ARG A 1 103 ? -22.078 9.344 -2.174 1 97.38 103 ARG A C 1
ATOM 795 O O . ARG A 1 103 ? -22.219 8.203 -2.613 1 97.38 103 ARG A O 1
ATOM 802 N N . ILE A 1 104 ? -21.078 10.078 -2.48 1 97.88 104 ILE A N 1
ATOM 803 C CA . ILE A 1 104 ? -20.016 9.602 -3.359 1 97.88 104 ILE A CA 1
ATOM 804 C C . ILE A 1 104 ? -19.281 8.43 -2.701 1 97.88 104 ILE A C 1
ATOM 806 O O . ILE A 1 104 ? -18.984 7.434 -3.357 1 97.88 104 ILE A O 1
ATOM 810 N N . VAL A 1 105 ? -18.984 8.523 -1.429 1 98 105 VAL A N 1
ATOM 811 C CA . VAL A 1 105 ? -18.312 7.48 -0.649 1 98 105 VAL A CA 1
ATOM 812 C C . VAL A 1 105 ? -19.109 6.176 -0.754 1 98 105 VAL A C 1
ATOM 814 O O . VAL A 1 105 ? -18.531 5.105 -0.937 1 98 105 VAL A O 1
ATOM 817 N N . ASP A 1 106 ? -20.375 6.359 -0.672 1 97.56 106 ASP A N 1
ATOM 818 C CA . ASP A 1 106 ? -21.25 5.191 -0.75 1 97.56 106 ASP A CA 1
ATOM 819 C C . ASP A 1 106 ? -21.234 4.578 -2.148 1 97.56 106 ASP A C 1
ATOM 821 O O . ASP A 1 106 ? -21.094 3.361 -2.295 1 97.56 106 ASP A O 1
ATOM 825 N N . VAL A 1 107 ? -21.328 5.367 -3.119 1 97.56 107 VAL A N 1
ATOM 826 C CA . VAL A 1 107 ? -21.391 4.93 -4.512 1 97.56 107 VAL A CA 1
ATOM 827 C C . VAL A 1 107 ? -20.094 4.199 -4.871 1 97.56 107 VAL A C 1
ATOM 829 O O . VAL A 1 107 ? -20.125 3.168 -5.547 1 97.56 107 VAL A O 1
ATOM 832 N N . PHE A 1 108 ? -19.078 4.691 -4.387 1 97.5 108 PHE A N 1
ATOM 833 C CA . PHE A 1 108 ? -17.766 4.137 -4.723 1 97.5 108 PHE A CA 1
ATOM 834 C C . PHE A 1 108 ? -17.359 3.059 -3.727 1 97.5 108 PHE A C 1
ATOM 836 O O . PHE A 1 108 ? -16.297 2.447 -3.859 1 97.5 108 PHE A O 1
ATOM 843 N N . ARG A 1 109 ? -18.062 2.809 -2.682 1 96.38 109 ARG A N 1
ATOM 844 C CA . ARG A 1 109 ? -17.828 1.794 -1.659 1 96.38 109 ARG A CA 1
ATOM 845 C C . ARG A 1 109 ? -16.547 2.086 -0.885 1 96.38 109 ARG A C 1
ATOM 847 O O . ARG A 1 109 ? -15.719 1.191 -0.674 1 96.38 109 ARG A O 1
ATOM 854 N N . CYS A 1 110 ? -16.406 3.336 -0.589 1 97.62 110 CYS A N 1
ATOM 855 C CA . CYS A 1 110 ? -15.305 3.768 0.272 1 97.62 110 CYS A CA 1
ATOM 856 C C . CYS A 1 110 ? -15.664 3.58 1.742 1 97.62 110 CYS A C 1
ATOM 858 O O . CYS A 1 110 ? -16.781 3.207 2.068 1 97.62 110 CYS A O 1
ATOM 860 N N . LYS A 1 111 ? -14.688 3.797 2.553 1 97.31 111 LYS A N 1
ATOM 861 C CA . LYS A 1 111 ? -14.867 3.762 4 1 97.31 111 LYS A CA 1
ATOM 862 C C . LYS A 1 111 ? -14.445 5.082 4.641 1 97.31 111 LYS A C 1
ATOM 864 O O . LYS A 1 111 ? -13.359 5.586 4.371 1 97.31 111 LYS A O 1
ATOM 869 N N . VAL A 1 112 ? -15.297 5.633 5.477 1 97.75 112 VAL A N 1
ATOM 870 C CA . VAL A 1 112 ? -14.883 6.766 6.293 1 97.75 112 VAL A CA 1
ATOM 871 C C . VAL A 1 112 ? -14.078 6.266 7.496 1 97.75 112 VAL A C 1
ATOM 873 O O . VAL A 1 112 ? -14.594 5.5 8.312 1 97.75 112 VAL A O 1
ATOM 876 N N . VAL A 1 113 ? -12.844 6.77 7.621 1 97.12 113 VAL A N 1
ATOM 877 C CA . VAL A 1 113 ? -11.992 6.18 8.648 1 97.12 113 VAL A CA 1
ATOM 878 C C . VAL A 1 113 ? -11.641 7.23 9.695 1 97.12 113 VAL A C 1
ATOM 880 O O . VAL A 1 113 ? -11.031 6.914 10.719 1 97.12 113 VAL A O 1
ATOM 883 N N . ASP A 1 114 ? -11.922 8.461 9.5 1 96.81 114 ASP A N 1
ATOM 884 C CA . ASP A 1 114 ? -11.758 9.562 10.453 1 96.81 114 ASP A CA 1
ATOM 885 C C . ASP A 1 114 ? -12.766 10.68 10.164 1 96.81 114 ASP A C 1
ATOM 887 O O . ASP A 1 114 ? -13.086 10.953 9.008 1 96.81 114 ASP A O 1
ATOM 891 N N . VAL A 1 115 ? -13.219 11.281 11.281 1 95 115 VAL A N 1
ATOM 892 C CA . VAL A 1 115 ? -14.242 12.312 11.125 1 95 115 VAL A CA 1
ATOM 893 C C . VAL A 1 115 ? -13.93 13.484 12.047 1 95 115 VAL A C 1
ATOM 895 O O . VAL A 1 115 ? -13.531 13.297 13.195 1 95 115 VAL A O 1
ATOM 898 N N . SER A 1 116 ? -14.062 14.602 11.5 1 94.12 116 SER A N 1
ATOM 899 C CA . SER A 1 116 ? -14.07 15.859 12.25 1 94.12 116 SER A CA 1
ATOM 900 C C . SER A 1 116 ? -15.172 16.781 11.766 1 94.12 116 SER A C 1
ATOM 902 O O . SER A 1 116 ? -15.836 16.5 10.766 1 94.12 116 SER A O 1
ATOM 904 N N . PRO A 1 117 ? -15.414 17.859 12.5 1 92.06 117 PRO A N 1
ATOM 905 C CA . PRO A 1 117 ? -16.453 18.781 12.047 1 92.06 117 PRO A CA 1
ATOM 906 C C . PRO A 1 117 ? -16.172 19.359 10.656 1 92.06 117 PRO A C 1
ATOM 908 O O . PRO A 1 117 ? -17.094 19.688 9.922 1 92.06 117 PRO A O 1
ATOM 911 N N . THR A 1 118 ? -14.906 19.375 10.281 1 94.12 118 THR A N 1
ATOM 912 C CA . THR A 1 118 ? -14.594 20.109 9.07 1 94.12 118 THR A CA 1
ATOM 913 C C . THR A 1 118 ? -14 19.188 8.008 1 94.12 118 THR A C 1
ATOM 915 O O . THR A 1 118 ? -13.852 19.578 6.852 1 94.12 118 THR A O 1
ATOM 918 N N . GLU A 1 119 ? -13.656 17.938 8.414 1 95.94 119 GLU A N 1
ATOM 919 C CA . GLU A 1 119 ? -12.938 17.078 7.473 1 95.94 119 GLU A CA 1
ATOM 920 C C . GLU A 1 119 ? -13.375 15.617 7.609 1 95.94 119 GLU A C 1
ATOM 922 O O . GLU A 1 119 ? -13.867 15.211 8.664 1 95.94 119 GLU A O 1
ATOM 927 N N . LEU A 1 120 ? -13.234 14.93 6.57 1 97 120 LEU A N 1
ATOM 928 C CA . LEU A 1 120 ? -13.375 13.484 6.527 1 97 120 LEU A CA 1
ATOM 929 C C . LEU A 1 120 ? -12.133 12.828 5.945 1 97 120 LEU A C 1
ATOM 931 O O . LEU A 1 120 ? -11.539 13.344 4.996 1 97 120 LEU A O 1
ATOM 935 N N . VAL A 1 121 ? -11.703 11.758 6.527 1 98.12 121 VAL A N 1
ATOM 936 C CA . VAL A 1 121 ? -10.727 10.914 5.855 1 98.12 121 VAL A CA 1
ATOM 937 C C . VAL A 1 121 ? -11.414 9.672 5.297 1 98.12 121 VAL A C 1
ATOM 939 O O . VAL A 1 121 ? -12.07 8.93 6.039 1 98.12 121 VAL A O 1
ATOM 942 N N . VAL A 1 122 ? -11.242 9.438 4.023 1 98.31 122 VAL A N 1
ATOM 943 C CA . VAL A 1 122 ? -11.898 8.328 3.334 1 98.31 122 VAL A CA 1
ATOM 944 C C . VAL A 1 122 ? -10.852 7.348 2.812 1 98.31 122 VAL A C 1
ATOM 946 O O . VAL A 1 122 ? -9.797 7.758 2.318 1 98.31 122 VAL A O 1
ATOM 949 N N . GLU A 1 123 ? -11.086 6.105 3.047 1 98.56 123 GLU A N 1
ATOM 950 C CA . GLU A 1 123 ? -10.297 5.012 2.494 1 98.56 123 GLU A CA 1
ATOM 951 C C . GLU A 1 123 ? -10.969 4.41 1.265 1 98.56 123 GLU A C 1
ATOM 953 O O . GLU A 1 123 ? -12.156 4.074 1.3 1 98.56 123 GLU A O 1
ATOM 958 N N . VAL A 1 124 ? -10.219 4.305 0.219 1 98.25 124 VAL A N 1
ATOM 959 C CA . VAL A 1 124 ? -10.75 3.678 -0.988 1 98.25 124 VAL A CA 1
ATOM 960 C C . VAL A 1 124 ? -9.75 2.656 -1.524 1 98.25 124 VAL A C 1
ATOM 962 O O . VAL A 1 124 ? -8.539 2.875 -1.459 1 98.25 124 VAL A O 1
ATOM 965 N N . THR A 1 125 ? -10.219 1.512 -1.969 1 98.38 125 THR A N 1
ATOM 966 C CA . THR A 1 125 ? -9.43 0.527 -2.707 1 98.38 125 THR A CA 1
ATOM 967 C C . THR A 1 125 ? -10.023 0.288 -4.09 1 98.38 125 THR A C 1
ATOM 969 O O . THR A 1 125 ? -11.234 0.435 -4.285 1 98.38 125 THR A O 1
ATOM 972 N N . GLY A 1 126 ? -9.188 -0.018 -5.027 1 97.38 126 GLY A N 1
ATOM 973 C CA . GLY A 1 126 ? -9.656 -0.308 -6.375 1 97.38 126 GLY A CA 1
ATOM 974 C C . GLY A 1 126 ? -8.539 -0.3 -7.406 1 97.38 126 GLY A C 1
ATOM 975 O O . GLY A 1 126 ? -7.367 -0.166 -7.059 1 97.38 126 GLY A O 1
ATOM 976 N N . ASP A 1 127 ? -8.953 -0.542 -8.625 1 95.81 127 ASP A N 1
ATOM 977 C CA . ASP A 1 127 ? -7.98 -0.427 -9.711 1 95.81 127 ASP A CA 1
ATOM 978 C C . ASP A 1 127 ? -7.688 1.036 -10.031 1 95.81 127 ASP A C 1
ATOM 980 O O . ASP A 1 127 ? -8.258 1.939 -9.414 1 95.81 127 ASP A O 1
ATOM 984 N N . GLN A 1 128 ? -6.812 1.267 -10.898 1 93.88 128 GLN A N 1
ATOM 985 C CA . GLN A 1 128 ? -6.371 2.619 -11.219 1 93.88 128 GLN A CA 1
ATOM 986 C C . GLN A 1 128 ? -7.531 3.477 -11.711 1 93.88 128 GLN A C 1
ATOM 988 O O . GLN A 1 128 ? -7.621 4.66 -11.391 1 93.88 128 GLN A O 1
ATOM 993 N N . GLY A 1 129 ? -8.352 2.908 -12.531 1 96.25 129 GLY A N 1
ATOM 994 C CA . GLY A 1 129 ? -9.492 3.643 -13.055 1 96.25 129 GLY A CA 1
ATOM 995 C C . GLY A 1 129 ? -10.414 4.164 -11.969 1 96.25 129 GLY A C 1
ATOM 996 O O . GLY A 1 129 ? -10.789 5.336 -11.977 1 96.25 129 GLY A O 1
ATOM 997 N N . LYS A 1 130 ? -10.781 3.271 -11.109 1 97 130 LYS A N 1
ATOM 998 C CA . LYS A 1 130 ? -11.656 3.648 -10.008 1 97 130 LYS A CA 1
ATOM 999 C C . LYS A 1 130 ? -11.016 4.723 -9.133 1 97 130 LYS A C 1
ATOM 1001 O O . LYS A 1 130 ? -11.664 5.703 -8.766 1 97 130 LYS A O 1
ATOM 1006 N N . ILE A 1 131 ? -9.805 4.539 -8.797 1 97.69 131 ILE A N 1
ATOM 1007 C CA . ILE A 1 131 ? -9.086 5.457 -7.918 1 97.69 131 ILE A CA 1
ATOM 1008 C C . ILE A 1 131 ? -9.023 6.84 -8.562 1 97.69 131 ILE A C 1
ATOM 1010 O O . ILE A 1 131 ? -9.328 7.848 -7.922 1 97.69 131 ILE A O 1
ATOM 1014 N N . LYS A 1 132 ? -8.672 6.867 -9.805 1 96.81 132 LYS A N 1
ATOM 1015 C CA . LYS A 1 132 ? -8.57 8.125 -10.523 1 96.81 132 LYS A CA 1
ATOM 1016 C C . LYS A 1 132 ? -9.922 8.836 -10.586 1 96.81 132 LYS A C 1
ATOM 1018 O O . LYS A 1 132 ? -10.008 10.047 -10.383 1 96.81 132 LYS A O 1
ATOM 1023 N N . ALA A 1 133 ? -10.922 8.117 -10.914 1 98 133 ALA A N 1
ATOM 1024 C CA . ALA A 1 133 ? -12.273 8.672 -11.008 1 98 133 ALA A CA 1
ATOM 1025 C C . ALA A 1 133 ? -12.703 9.305 -9.688 1 98 133 ALA A C 1
ATOM 1027 O O . ALA A 1 133 ? -13.242 10.406 -9.672 1 98 133 ALA A O 1
ATOM 1028 N N . LEU A 1 134 ? -12.438 8.594 -8.648 1 98.19 134 LEU A N 1
ATOM 1029 C CA . LEU A 1 134 ? -12.828 9.102 -7.34 1 98.19 134 LEU A CA 1
ATOM 1030 C C . LEU A 1 134 ? -12.078 10.391 -7.008 1 98.19 134 LEU A C 1
ATOM 1032 O O . LEU A 1 134 ? -12.672 11.359 -6.535 1 98.19 134 LEU A O 1
ATOM 1036 N N . ILE A 1 135 ? -10.766 10.336 -7.18 1 97.75 135 ILE A N 1
ATOM 1037 C CA . ILE A 1 135 ? -9.945 11.5 -6.859 1 97.75 135 ILE A CA 1
ATOM 1038 C C . ILE A 1 135 ? -10.422 12.711 -7.66 1 97.75 135 ILE A C 1
ATOM 1040 O O . ILE A 1 135 ? -10.562 13.805 -7.117 1 97.75 135 ILE A O 1
ATOM 1044 N N . ASN A 1 136 ? -10.656 12.461 -8.93 1 97.38 136 ASN A N 1
ATOM 1045 C CA . ASN A 1 136 ? -11.148 13.539 -9.789 1 97.38 136 ASN A CA 1
ATOM 1046 C C . ASN A 1 136 ? -12.461 14.109 -9.281 1 97.38 136 ASN A C 1
ATOM 1048 O O . ASN A 1 136 ? -12.648 15.328 -9.25 1 97.38 136 ASN A O 1
ATOM 1052 N N . LEU A 1 137 ? -13.336 13.266 -8.867 1 97.06 137 LEU A N 1
ATOM 1053 C CA . LEU A 1 137 ? -14.641 13.672 -8.375 1 97.06 137 LEU A CA 1
ATOM 1054 C C . LEU A 1 137 ? -14.516 14.445 -7.066 1 97.06 137 LEU A C 1
ATOM 1056 O O . LEU A 1 137 ? -15.219 15.438 -6.855 1 97.06 137 LEU A O 1
ATOM 1060 N N . MET A 1 138 ? -13.633 14.062 -6.219 1 97.75 138 MET A N 1
ATOM 1061 C CA . MET A 1 138 ? -13.508 14.617 -4.875 1 97.75 138 MET A CA 1
ATOM 1062 C C . MET A 1 138 ? -12.766 15.945 -4.91 1 97.75 138 MET A C 1
ATOM 1064 O O . MET A 1 138 ? -12.797 16.703 -3.941 1 97.75 138 MET A O 1
ATOM 1068 N N . GLN A 1 139 ? -12.086 16.156 -5.992 1 96.19 139 GLN A N 1
ATOM 1069 C CA . GLN A 1 139 ? -11.258 17.344 -6.109 1 96.19 139 GLN A CA 1
ATOM 1070 C C . GLN A 1 139 ? -12.086 18.609 -5.898 1 96.19 139 GLN A C 1
ATOM 1072 O O . GLN A 1 139 ? -11.602 19.594 -5.336 1 96.19 139 GLN A O 1
ATOM 1077 N N . ARG A 1 140 ? -13.266 18.688 -6.355 1 95.19 140 ARG A N 1
ATOM 1078 C CA . ARG A 1 140 ? -14.109 19.875 -6.305 1 95.19 140 ARG A CA 1
ATOM 1079 C C . ARG A 1 140 ? -14.422 20.266 -4.867 1 95.19 140 ARG A C 1
ATOM 1081 O O . ARG A 1 140 ? -14.789 21.406 -4.594 1 95.19 140 ARG A O 1
ATOM 1088 N N . PHE A 1 141 ? -14.305 19.328 -3.949 1 96.5 141 PHE A N 1
ATOM 1089 C CA . PHE A 1 141 ? -14.609 19.625 -2.553 1 96.5 141 PHE A CA 1
ATOM 1090 C C . PHE A 1 141 ? -13.359 20.094 -1.812 1 96.5 141 PHE A C 1
ATOM 1092 O O . PHE A 1 141 ? -13.453 20.594 -0.693 1 96.5 141 PHE A O 1
ATOM 1099 N N . GLY A 1 142 ? -12.211 19.875 -2.471 1 95.88 142 GLY A N 1
ATOM 1100 C CA . GLY A 1 142 ? -10.961 20.219 -1.824 1 95.88 142 GLY A CA 1
ATOM 1101 C C . GLY A 1 142 ? -10.328 19.062 -1.083 1 95.88 142 GLY A C 1
ATOM 1102 O O . GLY A 1 142 ? -10.742 18.719 0.026 1 95.88 142 GLY A O 1
ATOM 1103 N N . ILE A 1 143 ? -9.328 18.516 -1.58 1 97.38 143 ILE A N 1
ATOM 1104 C CA . ILE A 1 143 ? -8.547 17.469 -0.943 1 97.38 143 ILE A CA 1
ATOM 1105 C C . ILE A 1 143 ? -7.367 18.062 -0.193 1 97.38 143 ILE A C 1
ATOM 1107 O O . ILE A 1 143 ? -6.504 18.703 -0.798 1 97.38 143 ILE A O 1
ATOM 1111 N N . LYS A 1 144 ? -7.324 17.828 1.023 1 96 144 LYS A N 1
ATOM 1112 C CA . LYS A 1 144 ? -6.293 18.438 1.858 1 96 144 LYS A CA 1
ATOM 1113 C C . LYS A 1 144 ? -5.023 17.594 1.863 1 96 144 LYS A C 1
ATOM 1115 O O . LYS A 1 144 ? -3.918 18.125 1.975 1 96 144 LYS A O 1
ATOM 1120 N N . GLU A 1 145 ? -5.207 16.359 1.836 1 96.75 145 GLU A N 1
ATOM 1121 C CA . GLU A 1 145 ? -4.09 15.414 1.919 1 96.75 145 GLU A CA 1
ATOM 1122 C C . GLU A 1 145 ? -4.418 14.102 1.22 1 96.75 145 GLU A C 1
ATOM 1124 O O . GLU A 1 145 ? -5.574 13.68 1.189 1 96.75 145 GLU A O 1
ATOM 1129 N N . ILE A 1 146 ? -3.436 13.539 0.622 1 98.19 146 ILE A N 1
ATOM 1130 C CA . ILE A 1 146 ? -3.598 12.242 -0.021 1 98.19 146 ILE A CA 1
ATOM 1131 C C . ILE A 1 146 ? -2.426 11.336 0.345 1 98.19 146 ILE A C 1
ATOM 1133 O O . ILE A 1 146 ? -1.282 11.789 0.423 1 98.19 146 ILE A O 1
ATOM 1137 N N . ALA A 1 147 ? -2.678 10.109 0.677 1 98.12 147 ALA A N 1
ATOM 1138 C CA . ALA A 1 147 ? -1.682 9.062 0.862 1 98.12 147 ALA A CA 1
ATOM 1139 C C . ALA A 1 147 ? -2.047 7.812 0.064 1 98.12 147 ALA A C 1
ATOM 1141 O O . ALA A 1 147 ? -3.162 7.297 0.179 1 98.12 147 ALA A O 1
ATOM 1142 N N . ARG A 1 148 ? -1.092 7.324 -0.705 1 98.06 148 ARG A N 1
ATOM 1143 C CA . ARG A 1 148 ? -1.332 6.195 -1.598 1 98.06 148 ARG A CA 1
ATOM 1144 C C . ARG A 1 148 ? -0.351 5.059 -1.321 1 98.06 148 ARG A C 1
ATOM 1146 O O . ARG A 1 148 ? 0.829 5.301 -1.056 1 98.06 148 ARG A O 1
ATOM 1153 N N . THR A 1 149 ? -0.799 3.857 -1.449 1 97.62 149 THR A N 1
ATOM 1154 C CA . THR A 1 149 ? 0.047 2.701 -1.174 1 97.62 149 THR A CA 1
ATOM 1155 C C . THR A 1 149 ? 0.874 2.332 -2.402 1 97.62 149 THR A C 1
ATOM 1157 O O . THR A 1 149 ? 1.867 1.609 -2.295 1 97.62 149 THR A O 1
ATOM 1160 N N . GLY A 1 150 ? 0.487 2.795 -3.529 1 95.81 150 GLY A N 1
ATOM 1161 C CA . GLY A 1 150 ? 0.936 2.127 -4.738 1 95.81 150 GLY A CA 1
ATOM 1162 C C . GLY A 1 150 ? 0.232 0.807 -4.988 1 95.81 150 GLY A C 1
ATOM 1163 O O . GLY A 1 150 ? -0.398 0.253 -4.086 1 95.81 150 GLY A O 1
ATOM 1164 N N . SER A 1 151 ? 0.439 0.269 -6.137 1 95.69 151 SER A N 1
ATOM 1165 C CA . SER A 1 151 ? -0.29 -0.927 -6.547 1 95.69 151 SER A CA 1
ATOM 1166 C C . SER A 1 151 ? 0.282 -2.176 -5.883 1 95.69 151 SER A C 1
ATOM 1168 O O . SER A 1 151 ? 1.491 -2.271 -5.664 1 95.69 151 SER A O 1
ATOM 1170 N N . VAL A 1 152 ? -0.546 -3.062 -5.531 1 96.94 152 VAL A N 1
ATOM 1171 C CA . VAL A 1 152 ? -0.211 -4.473 -5.344 1 96.94 152 VAL A CA 1
ATOM 1172 C C . VAL A 1 152 ? -0.964 -5.32 -6.363 1 96.94 152 VAL A C 1
ATOM 1174 O O . VAL A 1 152 ? -2.088 -4.988 -6.75 1 96.94 152 VAL A O 1
ATOM 1177 N N . ALA A 1 153 ? -0.322 -6.367 -6.758 1 97 153 ALA A N 1
ATOM 1178 C CA . ALA A 1 153 ? -0.931 -7.156 -7.828 1 97 153 ALA A CA 1
ATOM 1179 C C . ALA A 1 153 ? -0.592 -8.633 -7.684 1 97 153 ALA A C 1
ATOM 1181 O O . ALA A 1 153 ? 0.411 -8.992 -7.059 1 97 153 ALA A O 1
ATOM 1182 N N . MET A 1 154 ? -1.485 -9.445 -8.234 1 95.69 154 MET A N 1
ATOM 1183 C CA . MET A 1 154 ? -1.341 -10.898 -8.258 1 95.69 154 MET A CA 1
ATOM 1184 C C . MET A 1 154 ? -1.936 -11.484 -9.539 1 95.69 154 MET A C 1
ATOM 1186 O O . MET A 1 154 ? -2.953 -11 -10.031 1 95.69 154 MET A O 1
ATOM 1190 N N . ARG A 1 155 ? -1.204 -12.477 -9.914 1 94.69 155 ARG A N 1
ATOM 1191 C CA . ARG A 1 155 ? -1.76 -13.195 -11.055 1 94.69 155 ARG A CA 1
ATOM 1192 C C . ARG A 1 155 ? -3.119 -13.797 -10.719 1 94.69 155 ARG A C 1
ATOM 1194 O O . ARG A 1 155 ? -3.309 -14.344 -9.625 1 94.69 155 ARG A O 1
ATOM 1201 N N . ARG A 1 156 ? -4.055 -13.664 -11.664 1 94.31 156 ARG A N 1
ATOM 1202 C CA . ARG A 1 156 ? -5.352 -14.297 -11.469 1 94.31 156 ARG A CA 1
ATOM 1203 C C . ARG A 1 156 ? -5.23 -15.82 -11.492 1 94.31 156 ARG A C 1
ATOM 1205 O O . ARG A 1 156 ? -4.371 -16.359 -12.188 1 94.31 156 ARG A O 1
ATOM 1212 N N . SER A 1 157 ? -6.055 -16.391 -10.773 1 87.69 157 SER A N 1
ATOM 1213 C CA . SER A 1 157 ? -6.008 -17.844 -10.633 1 87.69 157 SER A CA 1
ATOM 1214 C C . SER A 1 157 ? -6.422 -18.531 -11.922 1 87.69 157 SER A C 1
ATOM 1216 O O . SER A 1 157 ? -5.914 -19.609 -12.25 1 87.69 157 SER A O 1
ATOM 1218 N N . MET A 1 158 ? -7.41 -18.016 -12.555 1 80.94 158 MET A N 1
ATOM 1219 C CA . MET A 1 158 ? -7.816 -18.562 -13.844 1 80.94 158 MET A CA 1
ATOM 1220 C C . MET A 1 158 ? -7.219 -17.766 -14.992 1 80.94 158 MET A C 1
ATOM 1222 O O . MET A 1 158 ? -7.422 -16.547 -15.078 1 80.94 158 MET A O 1
ATOM 1226 N N . GLN A 1 159 ? -6.219 -18.406 -15.578 1 72.81 159 GLN A N 1
ATOM 1227 C CA . GLN A 1 159 ? -5.625 -17.734 -16.734 1 72.81 159 GLN A CA 1
ATOM 1228 C C . GLN A 1 159 ? -6.211 -18.25 -18.031 1 72.81 159 GLN A C 1
ATOM 1230 O O . GLN A 1 159 ? -6.48 -19.453 -18.172 1 72.81 159 GLN A O 1
ATOM 1235 N N . LEU A 1 160 ? -7.18 -17.406 -18.609 1 58 160 LEU A N 1
ATOM 1236 C CA . LEU A 1 160 ? -7.742 -17.859 -19.875 1 58 160 LEU A CA 1
ATOM 1237 C C . LEU A 1 160 ? -6.641 -18.156 -20.891 1 58 160 LEU A C 1
ATOM 1239 O O . LEU A 1 160 ? -5.703 -17.375 -21.047 1 58 160 LEU A O 1
ATOM 1243 N N . GLU A 1 161 ? -6.289 -19.438 -20.969 1 51.62 161 GLU A N 1
ATOM 1244 C CA . GLU A 1 161 ? -5.414 -19.844 -22.062 1 51.62 161 GLU A CA 1
ATOM 1245 C C . GLU A 1 161 ? -5.809 -19.172 -23.359 1 51.62 161 GLU A C 1
ATOM 1247 O O . GLU A 1 161 ? -6.996 -19.062 -23.672 1 51.62 161 GLU A O 1
ATOM 1252 N N . ASP A 1 162 ? -4.992 -18.125 -23.797 1 42 162 ASP A N 1
ATOM 1253 C CA . ASP A 1 162 ? -5.238 -17.906 -25.219 1 42 162 ASP A CA 1
ATOM 1254 C C . ASP A 1 162 ? -5.141 -19.203 -26 1 42 162 ASP A C 1
ATOM 1256 O O . ASP A 1 162 ? -4.246 -20.016 -25.766 1 42 162 ASP A O 1
ATOM 1260 N N . MET B 1 1 ? 10.109 -0.06 19.594 1 92 1 MET B N 1
ATOM 1261 C CA . MET B 1 1 ? 8.719 0.291 19.297 1 92 1 MET B CA 1
ATOM 1262 C C . MET B 1 1 ? 8.531 0.541 17.797 1 92 1 MET B C 1
ATOM 1264 O O . MET B 1 1 ? 9.492 0.879 17.094 1 92 1 MET B O 1
ATOM 1268 N N . ARG B 1 2 ? 7.398 0.373 17.359 1 93.62 2 ARG B N 1
ATOM 1269 C CA . ARG B 1 2 ? 7.078 0.56 15.953 1 93.62 2 ARG B CA 1
ATOM 1270 C C . ARG B 1 2 ? 6.773 2.021 15.648 1 93.62 2 ARG B C 1
ATOM 1272 O O . ARG B 1 2 ? 6.055 2.68 16.406 1 93.62 2 ARG B O 1
ATOM 1279 N N . HIS B 1 3 ? 7.309 2.48 14.578 1 96.69 3 HIS B N 1
ATOM 1280 C CA . HIS B 1 3 ? 7.07 3.85 14.133 1 96.69 3 HIS B CA 1
ATOM 1281 C C . HIS B 1 3 ? 6.676 3.895 12.664 1 96.69 3 HIS B C 1
ATOM 1283 O O . HIS B 1 3 ? 7.18 3.109 11.859 1 96.69 3 HIS B O 1
ATOM 1289 N N . THR B 1 4 ? 5.801 4.762 12.375 1 97.44 4 THR B N 1
ATOM 1290 C CA . THR B 1 4 ? 5.418 5.066 11 1 97.44 4 THR B CA 1
ATOM 1291 C C . THR B 1 4 ? 5.793 6.5 10.641 1 97.44 4 THR B C 1
ATOM 1293 O O . THR B 1 4 ? 5.238 7.449 11.188 1 97.44 4 THR B O 1
ATOM 1296 N N . LEU B 1 5 ? 6.711 6.594 9.719 1 98 5 LEU B N 1
ATOM 1297 C CA . LEU B 1 5 ? 7.188 7.906 9.297 1 98 5 LEU B CA 1
ATOM 1298 C C . LEU B 1 5 ? 6.551 8.312 7.969 1 98 5 LEU B C 1
ATOM 1300 O O . LEU B 1 5 ? 6.523 7.527 7.02 1 98 5 LEU B O 1
ATOM 1304 N N . SER B 1 6 ? 5.973 9.438 7.977 1 98.25 6 SER B N 1
ATOM 1305 C CA . SER B 1 6 ? 5.535 10.086 6.746 1 98.25 6 SER B CA 1
ATOM 1306 C C . SER B 1 6 ? 6.605 11.023 6.203 1 98.25 6 SER B C 1
ATOM 1308 O O . SER B 1 6 ? 7 11.984 6.875 1 98.25 6 SER B O 1
ATOM 1310 N N . VAL B 1 7 ? 7.066 10.781 4.992 1 98.62 7 VAL B N 1
ATOM 1311 C CA . VAL B 1 7 ? 8.18 11.539 4.426 1 98.62 7 VAL B CA 1
ATOM 1312 C C . VAL B 1 7 ? 7.773 12.109 3.068 1 98.62 7 VAL B C 1
ATOM 1314 O O . VAL B 1 7 ? 7.641 11.375 2.09 1 98.62 7 VAL B O 1
ATOM 1317 N N . LEU B 1 8 ? 7.598 13.367 3.031 1 98.75 8 LEU B N 1
ATOM 1318 C CA . LEU B 1 8 ? 7.34 14.078 1.782 1 98.75 8 LEU B CA 1
ATOM 1319 C C . LEU B 1 8 ? 8.641 14.391 1.054 1 98.75 8 LEU B C 1
ATOM 1321 O O . LEU B 1 8 ? 9.547 14.992 1.627 1 98.75 8 LEU B O 1
ATOM 1325 N N . VAL B 1 9 ? 8.664 13.961 -0.196 1 98.69 9 VAL B N 1
ATOM 1326 C CA . VAL B 1 9 ? 9.93 14.094 -0.907 1 98.69 9 VAL B CA 1
ATOM 1327 C C . VAL B 1 9 ? 9.688 14.633 -2.314 1 98.69 9 VAL B C 1
ATOM 1329 O O . VAL B 1 9 ? 8.562 14.555 -2.828 1 98.69 9 VAL B O 1
ATOM 1332 N N . GLU B 1 10 ? 10.719 15.172 -2.908 1 97.94 10 GLU B N 1
ATOM 1333 C CA . GLU B 1 10 ? 10.672 15.477 -4.336 1 97.94 10 GLU B CA 1
ATOM 1334 C C . GLU B 1 10 ? 10.555 14.203 -5.168 1 97.94 10 GLU B C 1
ATOM 1336 O O . GLU B 1 10 ? 11.148 13.18 -4.832 1 97.94 10 GLU B O 1
ATOM 1341 N N . ASN B 1 11 ? 9.734 14.367 -6.234 1 95.5 11 ASN B N 1
ATOM 1342 C CA . ASN B 1 11 ? 9.562 13.25 -7.148 1 95.5 11 ASN B CA 1
ATOM 1343 C C . ASN B 1 11 ? 10.609 13.258 -8.258 1 95.5 11 ASN B C 1
ATOM 1345 O O . ASN B 1 11 ? 10.305 13.641 -9.391 1 95.5 11 ASN B O 1
ATOM 1349 N N . GLU B 1 12 ? 11.789 12.852 -7.953 1 93.62 12 GLU B N 1
ATOM 1350 C CA . GLU B 1 12 ? 12.93 12.836 -8.867 1 93.62 12 GLU B CA 1
ATOM 1351 C C . GLU B 1 12 ? 13.68 11.5 -8.797 1 93.62 12 GLU B C 1
ATOM 1353 O O . GLU B 1 12 ? 13.664 10.828 -7.762 1 93.62 12 GLU B O 1
ATOM 1358 N N . PRO B 1 13 ? 14.32 11.242 -9.938 1 91.12 13 PRO B N 1
ATOM 1359 C CA . PRO B 1 13 ? 15.109 10.008 -9.93 1 91.12 13 PRO B CA 1
ATOM 1360 C C . PRO B 1 13 ? 16.125 9.969 -8.789 1 91.12 13 PRO B C 1
ATOM 1362 O O . PRO B 1 13 ? 16.781 10.977 -8.508 1 91.12 13 PRO B O 1
ATOM 1365 N N . GLY B 1 14 ? 16.172 8.883 -8.117 1 94.06 14 GLY B N 1
ATOM 1366 C CA . GLY B 1 14 ? 17.219 8.688 -7.141 1 94.06 14 GLY B CA 1
ATOM 1367 C C . GLY B 1 14 ? 16.781 8.992 -5.719 1 94.06 14 GLY B C 1
ATOM 1368 O O . GLY B 1 14 ? 17.453 8.578 -4.762 1 94.06 14 GLY B O 1
ATOM 1369 N N . VAL B 1 15 ? 15.75 9.719 -5.559 1 96.94 15 VAL B N 1
ATOM 1370 C CA . VAL B 1 15 ? 15.328 10.141 -4.227 1 96.94 15 VAL B CA 1
ATOM 1371 C C . VAL B 1 15 ? 14.969 8.914 -3.389 1 96.94 15 VAL B C 1
ATOM 1373 O O . VAL B 1 15 ? 15.422 8.789 -2.246 1 96.94 15 VAL B O 1
ATOM 1376 N N . LEU B 1 16 ? 14.211 8.016 -3.938 1 97.19 16 LEU B N 1
ATOM 1377 C CA . LEU B 1 16 ? 13.867 6.797 -3.209 1 97.19 16 LEU B CA 1
ATOM 1378 C C . LEU B 1 16 ? 15.125 6.027 -2.811 1 97.19 16 LEU B C 1
ATOM 1380 O O . LEU B 1 16 ? 15.242 5.566 -1.674 1 97.19 16 LEU B O 1
ATOM 1384 N N . SER B 1 17 ? 16.016 5.883 -3.699 1 96.06 17 SER B N 1
ATOM 1385 C CA . SER B 1 17 ? 17.234 5.145 -3.422 1 96.06 17 SER B CA 1
ATOM 1386 C C . SER B 1 17 ? 18.047 5.816 -2.316 1 96.06 17 SER B C 1
ATOM 1388 O O . SER B 1 17 ? 18.641 5.137 -1.473 1 96.06 17 SER B O 1
ATOM 1390 N N . ARG B 1 18 ? 18.109 7.082 -2.336 1 95.94 18 ARG B N 1
ATOM 1391 C CA . ARG B 1 18 ? 18.844 7.824 -1.312 1 95.94 18 ARG B CA 1
ATOM 1392 C C . ARG B 1 18 ? 18.203 7.633 0.06 1 95.94 18 ARG B C 1
ATOM 1394 O O . ARG B 1 18 ? 18.891 7.387 1.047 1 95.94 18 ARG B O 1
ATOM 1401 N N . VAL B 1 19 ? 16.906 7.723 0.107 1 97.44 19 VAL B N 1
ATOM 1402 C CA . VAL B 1 19 ? 16.188 7.547 1.369 1 97.44 19 VAL B CA 1
ATOM 1403 C C . VAL B 1 19 ? 16.375 6.117 1.873 1 97.44 19 VAL B C 1
ATOM 1405 O O . VAL B 1 19 ? 16.719 5.902 3.039 1 97.44 19 VAL B O 1
ATOM 1408 N N . ALA B 1 20 ? 16.172 5.176 0.986 1 96.62 20 ALA B N 1
ATOM 1409 C CA . ALA B 1 20 ? 16.359 3.773 1.354 1 96.62 20 ALA B CA 1
ATOM 1410 C C . ALA B 1 20 ? 17.797 3.508 1.78 1 96.62 20 ALA B C 1
ATOM 1412 O O . ALA B 1 20 ? 18.047 2.732 2.707 1 96.62 20 ALA B O 1
ATOM 1413 N N . GLY B 1 21 ? 18.672 4.094 1.105 1 95.62 21 GLY B N 1
ATOM 1414 C CA . GLY B 1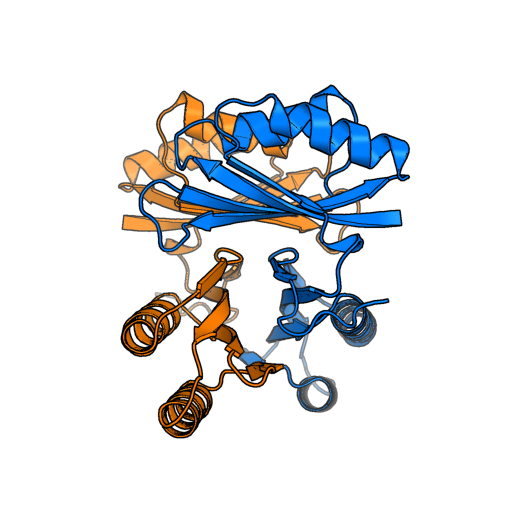 21 ? 20.094 3.939 1.407 1 95.62 21 GLY B CA 1
ATOM 1415 C C . GLY B 1 21 ? 20.469 4.434 2.793 1 95.62 21 GLY B C 1
ATOM 1416 O O . GLY B 1 21 ? 21.328 3.859 3.449 1 95.62 21 GLY B O 1
ATOM 1417 N N . LEU B 1 22 ? 19.844 5.5 3.174 1 95.69 22 LEU B N 1
ATOM 1418 C CA . LEU B 1 22 ? 20.078 6.039 4.508 1 95.69 22 LEU B CA 1
ATOM 1419 C C . LEU B 1 22 ? 19.781 4.996 5.578 1 95.69 22 LEU B C 1
ATOM 1421 O O . LEU B 1 22 ? 20.531 4.855 6.543 1 95.69 22 LEU B O 1
ATOM 1425 N N . PHE B 1 23 ? 18.75 4.215 5.434 1 95.12 23 PHE B N 1
ATOM 1426 C CA . PHE B 1 23 ? 18.359 3.189 6.395 1 95.12 23 PHE B CA 1
ATOM 1427 C C . PHE B 1 23 ? 19.375 2.045 6.398 1 95.12 23 PHE B C 1
ATOM 1429 O O . PHE B 1 23 ? 19.766 1.568 7.461 1 95.12 23 PHE B O 1
ATOM 1436 N N . SER B 1 24 ? 19.75 1.638 5.262 1 91.88 24 SER B N 1
ATOM 1437 C CA . SER B 1 24 ? 20.672 0.519 5.152 1 91.88 24 SER B CA 1
ATOM 1438 C C . SER B 1 24 ? 22.062 0.899 5.668 1 91.88 24 SER B C 1
ATOM 1440 O O . SER B 1 24 ? 22.703 0.111 6.355 1 91.88 24 SER B O 1
ATOM 1442 N N . GLY B 1 25 ? 22.578 2.016 5.359 1 87.62 25 GLY B N 1
ATOM 1443 C CA . GLY B 1 25 ? 23.906 2.48 5.73 1 87.62 25 GLY B CA 1
ATOM 1444 C C . GLY B 1 25 ? 24.109 2.611 7.23 1 87.62 25 GLY B C 1
ATOM 1445 O O . GLY B 1 25 ? 25.203 2.396 7.742 1 87.62 25 GLY B O 1
ATOM 1446 N N . ARG B 1 26 ? 23.062 2.832 7.887 1 86.25 26 ARG B N 1
ATOM 1447 C CA . ARG B 1 26 ? 23.172 3.082 9.32 1 86.25 26 ARG B CA 1
ATOM 1448 C C . ARG B 1 26 ? 22.578 1.927 10.125 1 86.25 26 ARG B C 1
ATOM 1450 O O . ARG B 1 26 ? 22.453 2.014 11.344 1 86.25 26 ARG B O 1
ATOM 1457 N N . GLY B 1 27 ? 22.156 0.938 9.406 1 87.81 27 GLY B N 1
ATOM 1458 C CA . GLY B 1 27 ? 21.656 -0.254 10.07 1 87.81 27 GLY B CA 1
ATOM 1459 C C . GLY B 1 27 ? 20.234 -0.098 10.586 1 87.81 27 GLY B C 1
ATOM 1460 O O . GLY B 1 27 ? 19.828 -0.811 11.508 1 87.81 27 GLY B O 1
ATOM 1461 N N . PHE B 1 28 ? 19.531 0.888 10.062 1 90.44 28 PHE B N 1
ATOM 1462 C CA . PHE B 1 28 ? 18.125 1.059 10.445 1 90.44 28 PHE B CA 1
ATOM 1463 C C . PHE B 1 28 ? 17.25 0.056 9.711 1 90.44 28 PHE B C 1
ATOM 1465 O O . PHE B 1 28 ? 17.469 -0.241 8.539 1 90.44 28 PHE B O 1
ATOM 1472 N N . ASN B 1 29 ? 16.281 -0.386 10.398 1 89.5 29 ASN B N 1
ATOM 1473 C CA . ASN B 1 29 ? 15.398 -1.389 9.805 1 89.5 29 ASN B CA 1
ATOM 1474 C C . ASN B 1 29 ? 14.211 -0.743 9.102 1 89.5 29 ASN B C 1
ATOM 1476 O O . ASN B 1 29 ? 13.688 0.274 9.555 1 89.5 29 ASN B O 1
ATOM 1480 N N . ILE B 1 30 ? 13.898 -1.319 7.922 1 96.38 30 ILE B N 1
ATOM 1481 C CA . ILE B 1 30 ? 12.648 -0.968 7.254 1 96.38 30 ILE B CA 1
ATOM 1482 C C . ILE B 1 30 ? 11.695 -2.158 7.285 1 96.38 30 ILE B C 1
ATOM 1484 O O . ILE B 1 30 ? 11.992 -3.217 6.727 1 96.38 30 ILE B O 1
ATOM 1488 N N . GLU B 1 31 ? 10.641 -2.025 7.93 1 95.56 31 GLU B N 1
ATOM 1489 C CA . GLU B 1 31 ? 9.625 -3.072 7.938 1 95.56 31 GLU B CA 1
ATOM 1490 C C . GLU B 1 31 ? 8.789 -3.041 6.66 1 95.56 31 GLU B C 1
ATOM 1492 O O . GLU B 1 31 ? 8.477 -4.09 6.094 1 95.56 31 GLU B O 1
ATOM 1497 N N . SER B 1 32 ? 8.375 -1.906 6.254 1 97.38 32 SER B N 1
ATOM 1498 C CA . SER B 1 32 ? 7.66 -1.706 5 1 97.38 32 SER B CA 1
ATOM 1499 C C . SER B 1 32 ? 7.828 -0.279 4.488 1 97.38 32 SER B C 1
ATOM 1501 O O . SER B 1 32 ? 8.234 0.612 5.238 1 97.38 32 SER B O 1
ATOM 1503 N N . LEU B 1 33 ? 7.621 -0.118 3.252 1 97.94 33 LEU B N 1
ATOM 1504 C CA . LEU B 1 33 ? 7.703 1.193 2.617 1 97.94 33 LEU B CA 1
ATOM 1505 C C . LEU B 1 33 ? 6.789 1.269 1.401 1 97.94 33 LEU B C 1
ATOM 1507 O O . LEU B 1 33 ? 6.707 0.318 0.621 1 97.94 33 LEU B O 1
ATOM 1511 N N . ASN B 1 34 ? 6.121 2.332 1.285 1 97.75 34 ASN B N 1
ATOM 1512 C CA . ASN B 1 34 ? 5.465 2.65 0.02 1 97.75 34 ASN B CA 1
ATOM 1513 C C . ASN B 1 34 ? 5.734 4.09 -0.404 1 97.75 34 ASN B C 1
ATOM 1515 O O . ASN B 1 34 ? 5.957 4.961 0.441 1 97.75 34 ASN B O 1
ATOM 1519 N N . VAL B 1 35 ? 5.75 4.297 -1.65 1 98.31 35 VAL B N 1
ATOM 1520 C CA . VAL B 1 35 ? 5.961 5.621 -2.219 1 98.31 35 VAL B CA 1
ATOM 1521 C C . VAL B 1 35 ? 5.082 5.805 -3.451 1 98.31 35 VAL B C 1
ATOM 1523 O O . VAL B 1 35 ? 5.023 4.926 -4.316 1 98.31 35 VAL B O 1
ATOM 1526 N N . ALA B 1 36 ? 4.422 6.867 -3.473 1 97.75 36 ALA B N 1
ATOM 1527 C CA . ALA B 1 36 ? 3.52 7.203 -4.57 1 97.75 36 ALA B CA 1
ATOM 1528 C C . ALA B 1 36 ? 3.344 8.711 -4.695 1 97.75 36 ALA B C 1
ATOM 1530 O O . ALA B 1 36 ? 3.613 9.453 -3.748 1 97.75 36 ALA B O 1
ATOM 1531 N N . PRO B 1 37 ? 2.854 9.148 -5.82 1 96.62 37 PRO B N 1
ATOM 1532 C CA . PRO B 1 37 ? 2.707 10.594 -6.02 1 96.62 37 PRO B CA 1
ATOM 1533 C C . PRO B 1 37 ? 1.602 11.203 -5.156 1 96.62 37 PRO B C 1
ATOM 1535 O O . PRO B 1 37 ? 0.623 10.523 -4.832 1 96.62 37 PRO B O 1
ATOM 1538 N N . THR B 1 38 ? 1.769 12.461 -4.789 1 97 38 THR B N 1
ATOM 1539 C CA . THR B 1 38 ? 0.705 13.25 -4.184 1 97 38 THR B CA 1
ATOM 1540 C C . THR B 1 38 ? -0.087 14 -5.25 1 97 38 THR B C 1
ATOM 1542 O O . THR B 1 38 ? -0.021 13.664 -6.434 1 97 38 THR B O 1
ATOM 1545 N N . LEU B 1 39 ? -0.866 14.914 -4.797 1 95.38 39 LEU B N 1
ATOM 1546 C CA . LEU B 1 39 ? -1.622 15.734 -5.734 1 95.38 39 LEU B CA 1
ATOM 1547 C C . LEU B 1 39 ? -0.754 16.859 -6.305 1 95.38 39 LEU B C 1
ATOM 1549 O O . LEU B 1 39 ? -1.094 17.453 -7.328 1 95.38 39 LEU B O 1
ATOM 1553 N N . GLU B 1 40 ? 0.249 17.172 -5.57 1 95.75 40 GLU B N 1
ATOM 1554 C CA . GLU B 1 40 ? 1.179 18.203 -6.023 1 95.75 40 GLU B CA 1
ATOM 1555 C C . GLU B 1 40 ? 2.207 17.641 -6.996 1 95.75 40 GLU B C 1
ATOM 1557 O O . GLU B 1 40 ? 2.904 16.672 -6.668 1 95.75 40 GLU B O 1
ATOM 1562 N N . GLU B 1 41 ? 2.256 18.203 -8.172 1 95.62 41 GLU B N 1
ATOM 1563 C CA . GLU B 1 41 ? 3.207 17.75 -9.188 1 95.62 41 GLU B CA 1
ATOM 1564 C C . GLU B 1 41 ? 4.641 17.812 -8.656 1 95.62 41 GLU B C 1
ATOM 1566 O O . GLU B 1 41 ? 5.035 18.797 -8.023 1 95.62 41 GLU B O 1
ATOM 1571 N N . GLY B 1 42 ? 5.375 16.734 -8.875 1 96.94 42 GLY B N 1
ATOM 1572 C CA . GLY B 1 42 ? 6.777 16.719 -8.5 1 96.94 42 GLY B CA 1
ATOM 1573 C C . GLY B 1 42 ? 6.996 16.328 -7.047 1 96.94 42 GLY B C 1
ATOM 1574 O O . GLY B 1 42 ? 8.117 16.391 -6.543 1 96.94 42 GLY B O 1
ATOM 1575 N N . ILE B 1 43 ? 5.953 16 -6.363 1 98.19 43 ILE B N 1
ATOM 1576 C CA . ILE B 1 43 ? 6.062 15.641 -4.953 1 98.19 43 ILE B CA 1
ATOM 1577 C C . ILE B 1 43 ? 5.496 14.242 -4.73 1 98.19 43 ILE B C 1
ATOM 1579 O O . ILE B 1 43 ? 4.441 13.898 -5.266 1 98.19 43 ILE B O 1
ATOM 1583 N N . SER B 1 44 ? 6.199 13.438 -3.986 1 98.25 44 SER B N 1
ATOM 1584 C CA . SER B 1 44 ? 5.754 12.102 -3.598 1 98.25 44 SER B CA 1
ATOM 1585 C C . SER B 1 44 ? 5.707 11.953 -2.08 1 98.25 44 SER B C 1
ATOM 1587 O O . SER B 1 44 ? 6.344 12.719 -1.356 1 98.25 44 SER B O 1
ATOM 1589 N N . LEU B 1 45 ? 4.918 11.07 -1.672 1 98.56 45 LEU B N 1
ATOM 1590 C CA . LEU B 1 45 ? 4.84 10.734 -0.255 1 98.56 45 LEU B CA 1
ATOM 1591 C C . LEU B 1 45 ? 5.344 9.312 -0.008 1 98.56 45 LEU B C 1
ATOM 1593 O O . LEU B 1 45 ? 4.914 8.375 -0.679 1 98.56 45 LEU B O 1
ATOM 1597 N N . MET B 1 46 ? 6.289 9.18 0.887 1 98.5 46 MET B N 1
ATOM 1598 C CA . MET B 1 46 ? 6.758 7.883 1.373 1 98.5 46 MET B CA 1
ATOM 1599 C C . MET B 1 46 ? 6.227 7.605 2.775 1 98.5 46 MET B C 1
ATOM 1601 O O . MET B 1 46 ? 6.25 8.484 3.639 1 98.5 46 MET B O 1
ATOM 1605 N N . THR B 1 47 ? 5.684 6.48 2.959 1 98.56 47 THR B N 1
ATOM 1606 C CA . THR B 1 47 ? 5.363 5.984 4.293 1 98.56 47 THR B CA 1
ATOM 1607 C C . THR B 1 47 ? 6.285 4.832 4.676 1 98.56 47 THR B C 1
ATOM 1609 O O . THR B 1 47 ? 6.285 3.789 4.02 1 98.56 47 THR B O 1
ATOM 1612 N N . ILE B 1 48 ? 7.012 5.07 5.695 1 98.12 48 ILE B N 1
ATOM 1613 C CA . ILE B 1 48 ? 8.023 4.105 6.105 1 98.12 48 ILE B CA 1
ATOM 1614 C C . ILE B 1 48 ? 7.699 3.574 7.5 1 98.12 48 ILE B C 1
ATOM 1616 O O . ILE B 1 48 ? 7.602 4.344 8.461 1 98.12 48 ILE B O 1
ATOM 1620 N N . THR B 1 49 ? 7.52 2.312 7.59 1 97.75 49 THR B N 1
ATOM 1621 C CA . THR B 1 49 ? 7.367 1.681 8.898 1 97.75 49 THR B CA 1
ATOM 1622 C C . THR B 1 49 ? 8.695 1.093 9.375 1 97.75 49 THR B C 1
ATOM 1624 O O . THR B 1 49 ? 9.359 0.373 8.625 1 97.75 49 THR B O 1
ATOM 1627 N N . THR B 1 50 ? 9.023 1.414 10.531 1 96.31 50 THR B N 1
ATOM 1628 C CA . THR B 1 50 ? 10.289 0.964 11.109 1 96.31 50 THR B CA 1
ATOM 1629 C C . THR B 1 50 ? 10.133 0.709 12.609 1 96.31 50 THR B C 1
ATOM 1631 O O . THR B 1 50 ? 9.062 0.948 13.18 1 96.31 50 THR B O 1
ATOM 1634 N N . ARG B 1 51 ? 11.18 0.129 13.117 1 94 51 ARG B N 1
ATOM 1635 C CA . ARG B 1 51 ? 11.203 -0.148 14.547 1 94 51 ARG B CA 1
ATOM 1636 C C . ARG B 1 51 ? 12.484 0.381 15.188 1 94 51 ARG B C 1
ATOM 1638 O O . ARG B 1 51 ? 13.562 0.3 14.594 1 94 51 ARG B O 1
ATOM 1645 N N . GLY B 1 52 ? 12.375 0.892 16.375 1 93.38 52 GLY B N 1
ATOM 1646 C CA . GLY B 1 52 ? 13.508 1.39 17.141 1 93.38 52 GLY B CA 1
ATOM 1647 C C . GLY B 1 52 ? 13.102 2.201 18.359 1 93.38 52 GLY B C 1
ATOM 1648 O O . GLY B 1 52 ? 11.938 2.572 18.5 1 93.38 52 GLY B O 1
ATOM 1649 N N . ASP B 1 53 ? 14 2.293 19.234 1 94.06 53 ASP B N 1
ATOM 1650 C CA . ASP B 1 53 ? 13.711 3.162 20.359 1 94.06 53 ASP B CA 1
ATOM 1651 C C . ASP B 1 53 ? 13.703 4.629 19.938 1 94.06 53 ASP B C 1
ATOM 1653 O O . ASP B 1 53 ? 13.961 4.949 18.781 1 94.06 53 ASP B O 1
ATOM 1657 N N . GLU B 1 54 ? 13.375 5.465 20.828 1 94.25 54 GLU B N 1
ATOM 1658 C CA . GLU B 1 54 ? 13.195 6.883 20.531 1 94.25 54 GLU B CA 1
ATOM 1659 C C . GLU B 1 54 ? 14.492 7.504 20.016 1 94.25 54 GLU B C 1
ATOM 1661 O O . GLU B 1 54 ? 14.469 8.375 19.141 1 94.25 54 GLU B O 1
ATOM 1666 N N . GLN B 1 55 ? 15.555 7.141 20.562 1 95.12 55 GLN B N 1
ATOM 1667 C CA . GLN B 1 55 ? 16.844 7.684 20.156 1 95.12 55 GLN B CA 1
ATOM 1668 C C . GLN B 1 55 ? 17.156 7.332 18.703 1 95.12 55 GLN B C 1
ATOM 1670 O O . GLN B 1 55 ? 17.609 8.18 17.938 1 95.12 55 GLN B O 1
ATOM 1675 N N . ILE B 1 56 ? 16.938 6.086 18.375 1 95.06 56 ILE B N 1
ATOM 1676 C CA . ILE B 1 56 ? 17.156 5.621 17.016 1 95.06 56 ILE B CA 1
ATOM 1677 C C . ILE B 1 56 ? 16.25 6.375 16.047 1 95.06 56 ILE B C 1
ATOM 1679 O O . ILE B 1 56 ? 16.703 6.824 14.992 1 95.06 56 ILE B O 1
ATOM 1683 N N . ILE B 1 57 ? 15.023 6.539 16.359 1 96.81 57 ILE B N 1
ATOM 1684 C CA . ILE B 1 57 ? 14.047 7.211 15.508 1 96.81 57 ILE B CA 1
ATOM 1685 C C . ILE B 1 57 ? 14.445 8.672 15.32 1 96.81 57 ILE B C 1
ATOM 1687 O O . ILE B 1 57 ? 14.367 9.203 14.211 1 96.81 57 ILE B O 1
ATOM 1691 N N . GLU B 1 58 ? 14.797 9.266 16.406 1 96.44 58 GLU B N 1
ATOM 1692 C CA . GLU B 1 58 ? 15.258 10.641 16.328 1 96.44 58 GLU B CA 1
ATOM 1693 C C . GLU B 1 58 ? 16.422 10.781 15.344 1 96.44 58 GLU B C 1
ATOM 1695 O O . GLU B 1 58 ? 16.484 11.742 14.578 1 96.44 58 GLU B O 1
ATOM 1700 N N . GLN B 1 59 ? 17.344 9.867 15.398 1 96.69 59 GLN B N 1
ATOM 1701 C CA . GLN B 1 59 ? 18.484 9.859 14.484 1 96.69 59 GLN B CA 1
ATOM 1702 C C . GLN B 1 59 ? 18.016 9.688 13.039 1 96.69 59 GLN B C 1
ATOM 1704 O O . GLN B 1 59 ? 18.516 10.367 12.141 1 96.69 59 GLN B O 1
ATOM 1709 N N . ILE B 1 60 ? 17.109 8.766 12.82 1 97.31 60 ILE B N 1
ATOM 1710 C CA . ILE B 1 60 ? 16.562 8.539 11.492 1 97.31 60 ILE B CA 1
ATOM 1711 C C . ILE B 1 60 ? 15.969 9.836 10.945 1 97.31 60 ILE B C 1
ATOM 1713 O O . ILE B 1 60 ? 16.281 10.242 9.82 1 97.31 60 ILE B O 1
ATOM 1717 N N . ILE B 1 61 ? 15.164 10.469 11.758 1 97.94 61 ILE B N 1
ATOM 1718 C CA . ILE B 1 61 ? 14.484 11.688 11.352 1 97.94 61 ILE B CA 1
ATOM 1719 C C . ILE B 1 61 ? 15.508 12.781 11.055 1 97.94 61 ILE B C 1
ATOM 1721 O O . ILE B 1 61 ? 15.406 13.484 10.047 1 97.94 61 ILE B O 1
ATOM 1725 N N . LYS B 1 62 ? 16.438 12.914 11.938 1 97.69 62 LYS B N 1
ATOM 1726 C CA . LYS B 1 62 ? 17.484 13.898 11.75 1 97.69 62 LYS B CA 1
ATOM 1727 C C . LYS B 1 62 ? 18.219 13.688 10.422 1 97.69 62 LYS B C 1
ATOM 1729 O O . LYS B 1 62 ? 18.453 14.641 9.68 1 97.69 62 LYS B O 1
ATOM 1734 N N . GLN B 1 63 ? 18.625 12.461 10.102 1 97.38 63 GLN B N 1
ATOM 1735 C CA . GLN B 1 63 ? 19.344 12.141 8.875 1 97.38 63 GLN B CA 1
ATOM 1736 C C . GLN B 1 63 ? 18.469 12.391 7.648 1 97.38 63 GLN B C 1
ATOM 1738 O O . GLN B 1 63 ? 18.953 12.867 6.621 1 97.38 63 GLN B O 1
ATOM 1743 N N . LEU B 1 64 ? 17.188 12.047 7.715 1 98.25 64 LEU B N 1
ATOM 1744 C CA . LEU B 1 64 ? 16.266 12.297 6.613 1 98.25 64 LEU B CA 1
ATOM 1745 C C . LEU B 1 64 ? 16.172 13.789 6.316 1 98.25 64 LEU B C 1
ATOM 1747 O O . LEU B 1 64 ? 16.141 14.188 5.152 1 98.25 64 LEU B O 1
ATOM 1751 N N . ARG B 1 65 ? 16.125 14.547 7.379 1 98.06 65 ARG B N 1
ATOM 1752 C CA . ARG B 1 65 ? 15.961 15.984 7.238 1 98.06 65 ARG B CA 1
ATOM 1753 C C . ARG B 1 65 ? 17.203 16.625 6.602 1 98.06 65 ARG B C 1
ATOM 1755 O O . ARG B 1 65 ? 17.141 17.734 6.094 1 98.06 65 ARG B O 1
ATOM 1762 N N . LYS B 1 66 ? 18.234 15.961 6.613 1 97.06 66 LYS B N 1
ATOM 1763 C CA . LYS B 1 66 ? 19.469 16.453 6.012 1 97.06 66 LYS B CA 1
ATOM 1764 C C . LYS B 1 66 ? 19.453 16.281 4.496 1 97.06 66 LYS B C 1
ATOM 1766 O O . LYS B 1 66 ? 20.266 16.891 3.787 1 97.06 66 LYS B O 1
ATOM 1771 N N . LEU B 1 67 ? 18.641 15.391 4.023 1 97.12 67 LEU B N 1
ATOM 1772 C CA . LEU B 1 67 ? 18.531 15.203 2.58 1 97.12 67 LEU B CA 1
ATOM 1773 C C . LEU B 1 67 ? 17.797 16.375 1.927 1 97.12 67 LEU B C 1
ATOM 1775 O O . LEU B 1 67 ? 16.672 16.688 2.299 1 97.12 67 LEU B O 1
ATOM 1779 N N . VAL B 1 68 ? 18.344 16.953 0.944 1 97.06 68 VAL B N 1
ATOM 1780 C CA . VAL B 1 68 ? 17.812 18.156 0.304 1 97.06 68 VAL B CA 1
ATOM 1781 C C . VAL B 1 68 ? 16.469 17.844 -0.339 1 97.06 68 VAL B C 1
ATOM 1783 O O . VAL B 1 68 ? 15.586 18.703 -0.39 1 97.06 68 VAL B O 1
ATOM 1786 N N . THR B 1 69 ? 16.297 16.656 -0.766 1 97.38 69 THR B N 1
ATOM 1787 C CA . THR B 1 69 ? 15.125 16.234 -1.525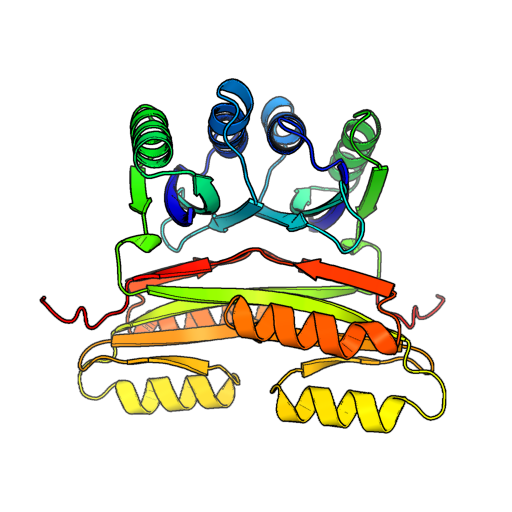 1 97.38 69 THR B CA 1
ATOM 1788 C C . THR B 1 69 ? 13.961 15.945 -0.592 1 97.38 69 THR B C 1
ATOM 1790 O O . THR B 1 69 ? 12.844 15.68 -1.048 1 97.38 69 THR B O 1
ATOM 1793 N N . VAL B 1 70 ? 14.195 15.922 0.729 1 98.62 70 VAL B N 1
ATOM 1794 C CA . VAL B 1 70 ? 13.156 15.68 1.724 1 98.62 70 VAL B CA 1
ATOM 1795 C C . VAL B 1 70 ? 12.523 17 2.143 1 98.62 70 VAL B C 1
ATOM 1797 O O . VAL B 1 70 ? 13.227 17.938 2.553 1 98.62 70 VAL B O 1
ATOM 1800 N N . ILE B 1 71 ? 11.289 17.047 2.027 1 98.62 71 ILE B N 1
ATOM 1801 C CA . ILE B 1 71 ? 10.555 18.281 2.279 1 98.62 71 ILE B CA 1
ATOM 1802 C C . ILE B 1 71 ? 10.039 18.281 3.717 1 98.62 71 ILE B C 1
ATOM 1804 O O . ILE B 1 71 ? 10.117 19.312 4.41 1 98.62 71 ILE B O 1
ATOM 1808 N N . LYS B 1 72 ? 9.523 17.266 4.164 1 98.19 72 LYS B N 1
ATOM 1809 C CA . LYS B 1 72 ? 8.906 17.156 5.484 1 98.19 72 LYS B CA 1
ATOM 1810 C C . LYS B 1 72 ? 8.953 15.727 6.004 1 98.19 72 LYS B C 1
ATOM 1812 O O . LYS B 1 72 ? 8.781 14.773 5.238 1 98.19 72 LYS B O 1
ATOM 1817 N N . VAL B 1 73 ? 9.242 15.594 7.27 1 98.31 73 VAL B N 1
ATOM 1818 C CA . VAL B 1 73 ? 9.234 14.297 7.945 1 98.31 73 VAL B CA 1
ATOM 1819 C C . VAL B 1 73 ? 8.375 14.383 9.211 1 98.31 73 VAL B C 1
ATOM 1821 O O . VAL B 1 73 ? 8.586 15.258 10.047 1 98.31 73 VAL B O 1
ATOM 1824 N N . VAL B 1 74 ? 7.453 13.422 9.305 1 97.25 74 VAL B N 1
ATOM 1825 C CA . VAL B 1 74 ? 6.602 13.367 10.484 1 97.25 74 VAL B CA 1
ATOM 1826 C C . VAL B 1 74 ? 6.57 11.945 11.039 1 97.25 74 VAL B C 1
ATOM 1828 O O . VAL B 1 74 ? 6.375 10.984 10.289 1 97.25 74 VAL B O 1
ATOM 1831 N N . ASP B 1 75 ? 6.812 11.812 12.328 1 97.25 75 ASP B N 1
ATOM 1832 C CA . ASP B 1 75 ? 6.586 10.539 13 1 97.25 75 ASP B CA 1
ATOM 1833 C C . ASP B 1 75 ? 5.141 10.414 13.477 1 97.25 75 ASP B C 1
ATOM 1835 O O . ASP B 1 75 ? 4.762 10.992 14.492 1 97.25 75 ASP B O 1
ATOM 1839 N N . LEU B 1 76 ? 4.426 9.602 12.852 1 95.75 76 LEU B N 1
ATOM 1840 C CA . LEU B 1 76 ? 2.992 9.508 13.102 1 95.75 76 LEU B CA 1
ATOM 1841 C C . LEU B 1 76 ? 2.707 8.641 14.328 1 95.75 76 LEU B C 1
ATOM 1843 O O . LEU B 1 76 ? 1.567 8.578 14.797 1 95.75 76 LEU B O 1
ATOM 1847 N N . ALA B 1 77 ? 3.727 7.93 14.766 1 90.81 77 ALA B N 1
ATOM 1848 C CA . ALA B 1 77 ? 3.564 7.164 16 1 90.81 77 ALA B CA 1
ATOM 1849 C C . ALA B 1 77 ? 3.32 8.086 17.188 1 90.81 77 ALA B C 1
ATOM 1851 O O . ALA B 1 77 ? 2.797 7.66 18.219 1 90.81 77 ALA B O 1
ATOM 1852 N N . LEU B 1 78 ? 3.674 9.336 17.094 1 86.69 78 LEU B N 1
ATOM 1853 C CA . LEU B 1 78 ? 3.562 10.32 18.172 1 86.69 78 LEU B CA 1
ATOM 1854 C C . LEU B 1 78 ? 2.277 11.125 18.047 1 86.69 78 LEU B C 1
ATOM 1856 O O . LEU B 1 78 ? 2.059 12.078 18.797 1 86.69 78 LEU B O 1
ATOM 1860 N N . GLU B 1 79 ? 1.493 10.727 17.047 1 88.5 79 GLU B N 1
ATOM 1861 C CA . GLU B 1 79 ? 0.231 11.414 16.781 1 88.5 79 GLU B CA 1
ATOM 1862 C C . GLU B 1 79 ? -0.939 10.438 16.797 1 88.5 79 GLU B C 1
ATOM 1864 O O . GLU B 1 79 ? -0.742 9.219 16.703 1 88.5 79 GLU B O 1
ATOM 1869 N N . GLN B 1 80 ? -2.08 11.047 17.047 1 92.06 80 GLN B N 1
ATOM 1870 C CA . GLN B 1 80 ? -3.25 10.258 16.672 1 92.06 80 GLN B CA 1
ATOM 1871 C C . GLN B 1 80 ? -3.395 10.164 15.156 1 92.06 80 GLN B C 1
ATOM 1873 O O . GLN B 1 80 ? -3.559 11.188 14.484 1 92.06 80 GLN B O 1
ATOM 1878 N N . ALA B 1 81 ? -3.227 9.008 14.719 1 95.81 81 ALA B N 1
ATOM 1879 C CA . ALA B 1 81 ? -3.197 8.867 13.266 1 95.81 81 ALA B CA 1
ATOM 1880 C C . ALA B 1 81 ? -4.066 7.695 12.805 1 95.81 81 ALA B C 1
ATOM 1882 O O . ALA B 1 81 ? -4.266 6.734 13.555 1 95.81 81 ALA B O 1
ATOM 1883 N N . VAL B 1 82 ? -4.645 7.883 11.688 1 96.06 82 VAL B N 1
ATOM 1884 C CA . VAL B 1 82 ? -5.191 6.738 10.969 1 96.06 82 VAL B CA 1
ATOM 1885 C C . VAL B 1 82 ? -4.055 5.938 10.336 1 96.06 82 VAL B C 1
ATOM 1887 O O . VAL B 1 82 ? -3.188 6.5 9.664 1 96.06 82 VAL B O 1
ATOM 1890 N N . ASP B 1 83 ? -3.949 4.707 10.633 1 96.62 83 ASP B N 1
ATOM 1891 C CA . ASP B 1 83 ? -2.936 3.803 10.102 1 96.62 83 ASP B CA 1
ATOM 1892 C C . ASP B 1 83 ? -3.578 2.572 9.461 1 96.62 83 ASP B C 1
ATOM 1894 O O . ASP B 1 83 ? -4.215 1.771 10.156 1 96.62 83 ASP B O 1
ATOM 1898 N N . ARG B 1 84 ? -3.422 2.438 8.062 1 97.88 84 ARG B N 1
ATOM 1899 C CA . ARG B 1 84 ? -4.117 1.398 7.309 1 97.88 84 ARG B CA 1
ATOM 1900 C C . ARG B 1 84 ? -3.162 0.662 6.375 1 97.88 84 ARG B C 1
ATOM 1902 O O . ARG B 1 84 ? -2.271 1.272 5.785 1 97.88 84 ARG B O 1
ATOM 1909 N N . GLU B 1 85 ? -3.34 -0.567 6.289 1 98.25 85 GLU B N 1
ATOM 1910 C CA . GLU B 1 85 ? -2.635 -1.419 5.336 1 98.25 85 GLU B CA 1
ATOM 1911 C C . GLU B 1 85 ? -3.613 -2.23 4.492 1 98.25 85 GLU B C 1
ATOM 1913 O O . GLU B 1 85 ? -4.711 -2.559 4.949 1 98.25 85 GLU B O 1
ATOM 1918 N N . MET B 1 86 ? -3.252 -2.461 3.26 1 98.56 86 MET B N 1
ATOM 1919 C CA . MET B 1 86 ? -4.016 -3.361 2.4 1 98.56 86 MET B CA 1
ATOM 1920 C C . MET B 1 86 ? -3.209 -4.613 2.07 1 98.56 86 MET B C 1
ATOM 1922 O O . MET B 1 86 ? -2.01 -4.531 1.795 1 98.56 86 MET B O 1
ATOM 1926 N N . VAL B 1 87 ? -3.91 -5.754 2.08 1 98.5 87 VAL B N 1
ATOM 1927 C CA . VAL B 1 87 ? -3.273 -7.039 1.8 1 98.5 87 VAL B CA 1
ATOM 1928 C C . VAL B 1 87 ? -4.129 -7.836 0.817 1 98.5 87 VAL B C 1
ATOM 1930 O O . VAL B 1 87 ? -5.355 -7.871 0.938 1 98.5 87 VAL B O 1
ATOM 1933 N N . LEU B 1 88 ? -3.492 -8.398 -0.166 1 98.56 88 LEU B N 1
ATOM 1934 C CA . LEU B 1 88 ? -4.094 -9.445 -0.988 1 98.56 88 LEU B CA 1
ATOM 1935 C C . LEU B 1 88 ? -3.631 -10.828 -0.539 1 98.56 88 LEU B C 1
ATOM 1937 O O . LEU B 1 88 ? -2.434 -11.062 -0.369 1 98.56 88 LEU B O 1
ATOM 1941 N N . LEU B 1 89 ? -4.57 -11.703 -0.344 1 98.38 89 LEU B N 1
ATOM 1942 C CA . LEU B 1 89 ? -4.285 -13.078 0.045 1 98.38 89 LEU B CA 1
ATOM 1943 C C . LEU B 1 89 ? -4.867 -14.062 -0.966 1 98.38 89 LEU B C 1
ATOM 1945 O O . LEU B 1 89 ? -6.07 -14.031 -1.247 1 98.38 89 LEU B O 1
ATOM 1949 N N . LYS B 1 90 ? -4.004 -14.859 -1.473 1 97.81 90 LYS B N 1
ATOM 1950 C CA . LYS B 1 90 ? -4.469 -16.016 -2.246 1 97.81 90 LYS B CA 1
ATOM 1951 C C . LYS B 1 90 ? -4.59 -17.25 -1.37 1 97.81 90 LYS B C 1
ATOM 1953 O O . LYS B 1 90 ? -3.588 -17.75 -0.845 1 97.81 90 LYS B O 1
ATOM 1958 N N . ILE B 1 91 ? -5.797 -17.719 -1.271 1 97.81 91 ILE B N 1
ATOM 1959 C CA . ILE B 1 91 ? -6.074 -18.766 -0.303 1 97.81 91 ILE B CA 1
ATOM 1960 C C . ILE B 1 91 ? -6.555 -20.031 -1.03 1 97.81 91 ILE B C 1
ATOM 1962 O O . ILE B 1 91 ? -7.336 -19.938 -1.981 1 97.81 91 ILE B O 1
ATOM 1966 N N . ASN B 1 92 ? -5.965 -21.109 -0.593 1 96.56 92 ASN B N 1
ATOM 1967 C CA . ASN B 1 92 ? -6.508 -22.391 -1.053 1 96.56 92 ASN B CA 1
ATOM 1968 C C . ASN B 1 92 ? -7.953 -22.578 -0.603 1 96.56 92 ASN B C 1
ATOM 1970 O O . ASN B 1 92 ? -8.25 -22.516 0.592 1 96.56 92 ASN B O 1
ATOM 1974 N N . ALA B 1 93 ? -8.867 -22.719 -1.502 1 93.81 93 ALA B N 1
ATOM 1975 C CA . ALA B 1 93 ? -10.289 -22.844 -1.19 1 93.81 93 ALA B CA 1
ATOM 1976 C C . ALA B 1 93 ? -10.898 -24.062 -1.879 1 93.81 93 ALA B C 1
ATOM 1978 O O . ALA B 1 93 ? -11.977 -23.984 -2.467 1 93.81 93 ALA B O 1
ATOM 1979 N N . GLU B 1 94 ? -10.172 -25.062 -1.77 1 86.19 94 GLU B N 1
ATOM 1980 C CA . GLU B 1 94 ? -10.656 -26.297 -2.365 1 86.19 94 GLU B CA 1
ATOM 1981 C C . GLU B 1 94 ? -11.633 -27.016 -1.436 1 86.19 94 GLU B C 1
ATOM 1983 O O . GLU B 1 94 ? -11.477 -26.969 -0.213 1 86.19 94 GLU B O 1
ATOM 1988 N N . GLY B 1 95 ? -12.695 -27.578 -2.002 1 81.31 95 GLY B N 1
ATOM 1989 C CA . GLY B 1 95 ? -13.57 -28.516 -1.316 1 81.31 95 GLY B CA 1
ATOM 1990 C C . GLY B 1 95 ? -14.438 -27.859 -0.257 1 81.31 95 GLY B C 1
ATOM 1991 O O . GLY B 1 95 ? -15.094 -26.844 -0.521 1 81.31 95 GLY B O 1
ATOM 1992 N N . GLN B 1 96 ? -14.352 -28.359 1.031 1 88.5 96 GLN B N 1
ATOM 1993 C CA . GLN B 1 96 ? -15.328 -28.062 2.074 1 88.5 96 GLN B CA 1
ATOM 1994 C C . GLN B 1 96 ? -14.922 -26.828 2.867 1 88.5 96 GLN B C 1
ATOM 1996 O O . GLN B 1 96 ? -15.695 -26.328 3.688 1 88.5 96 GLN B O 1
ATOM 2001 N N . SER B 1 97 ? -13.797 -26.281 2.529 1 93.69 97 SER B N 1
ATOM 2002 C CA . SER B 1 97 ? -13.328 -25.156 3.344 1 93.69 97 SER B CA 1
ATOM 2003 C C . SER B 1 97 ? -13.891 -23.844 2.84 1 93.69 97 SER B C 1
ATOM 2005 O O . SER B 1 97 ? -13.867 -22.828 3.555 1 93.69 97 SER B O 1
ATOM 2007 N N . ARG B 1 98 ? -14.32 -23.797 1.696 1 95.38 98 ARG B N 1
ATOM 2008 C CA . ARG B 1 98 ? -14.68 -22.562 1.006 1 95.38 98 ARG B CA 1
ATOM 2009 C C . ARG B 1 98 ? -15.766 -21.812 1.766 1 95.38 98 ARG B C 1
ATOM 2011 O O . ARG B 1 98 ? -15.641 -20.609 2.01 1 95.38 98 ARG B O 1
ATOM 2018 N N . PRO B 1 99 ? -16.844 -22.547 2.254 1 95.81 99 PRO B N 1
ATOM 2019 C CA . PRO B 1 99 ? -17.859 -21.812 3.01 1 95.81 99 PRO B CA 1
ATOM 2020 C C . PRO B 1 99 ? -17.297 -21.156 4.27 1 95.81 99 PRO B C 1
ATOM 2022 O O . PRO B 1 99 ? -17.688 -20.047 4.613 1 95.81 99 PRO B O 1
ATOM 2025 N N . GLU B 1 100 ? -16.469 -21.812 4.934 1 96.56 100 GLU B N 1
ATOM 2026 C CA . GLU B 1 100 ? -15.867 -21.266 6.145 1 96.56 100 GLU B CA 1
ATOM 2027 C C . GLU B 1 100 ? -15 -20.047 5.828 1 96.56 100 GLU B C 1
ATOM 2029 O O . GLU B 1 100 ? -15.008 -19.062 6.562 1 96.56 100 GLU B O 1
ATOM 2034 N N . ILE B 1 101 ? -14.234 -20.125 4.773 1 97.81 101 ILE B N 1
ATOM 2035 C CA . ILE B 1 101 ? -13.398 -19.016 4.328 1 97.81 101 ILE B CA 1
ATOM 2036 C C . ILE B 1 101 ? -14.266 -17.797 4.043 1 97.81 101 ILE B C 1
ATOM 2038 O O . ILE B 1 101 ? -13.953 -16.688 4.484 1 97.81 101 ILE B O 1
ATOM 2042 N N . LEU B 1 102 ? -15.359 -18.016 3.385 1 97 102 LEU B N 1
ATOM 2043 C CA . LEU B 1 102 ? -16.266 -16.938 3.014 1 97 102 LEU B CA 1
ATOM 2044 C C . LEU B 1 102 ? -16.906 -16.312 4.25 1 97 102 LEU B C 1
ATOM 2046 O O . LEU B 1 102 ? -17.156 -15.109 4.281 1 97 102 LEU B O 1
ATOM 2050 N N . ARG B 1 103 ? -17.156 -17.156 5.211 1 97.31 103 ARG B N 1
ATOM 2051 C CA . ARG B 1 103 ? -17.688 -16.625 6.469 1 97.31 103 ARG B CA 1
ATOM 2052 C C . ARG B 1 103 ? -16.688 -15.695 7.137 1 97.31 103 ARG B C 1
ATOM 2054 O O . ARG B 1 103 ? -17.047 -14.641 7.652 1 97.31 103 ARG B O 1
ATOM 2061 N N . ILE B 1 104 ? -15.453 -16.062 7.129 1 97.81 104 ILE B N 1
ATOM 2062 C CA . ILE B 1 104 ? -14.398 -15.25 7.707 1 97.81 104 ILE B CA 1
ATOM 2063 C C . ILE B 1 104 ? -14.273 -13.938 6.934 1 97.81 104 ILE B C 1
ATOM 2065 O O . ILE B 1 104 ? -14.133 -12.867 7.527 1 97.81 104 ILE B O 1
ATOM 2069 N N . VAL B 1 105 ? -14.32 -13.977 5.617 1 98 105 VAL B N 1
ATOM 2070 C CA . VAL B 1 105 ? -14.258 -12.812 4.734 1 98 105 VAL B CA 1
ATOM 2071 C C . VAL B 1 105 ? -15.352 -11.82 5.113 1 98 105 VAL B C 1
ATOM 2073 O O . VAL B 1 105 ? -15.109 -10.617 5.184 1 98 105 VAL B O 1
ATOM 2076 N N . ASP B 1 106 ? -16.469 -12.383 5.371 1 97.56 106 ASP B N 1
ATOM 2077 C CA . ASP B 1 106 ? -17.609 -11.547 5.738 1 97.56 106 ASP B CA 1
ATOM 2078 C C . ASP B 1 106 ? -17.391 -10.891 7.105 1 97.56 106 ASP B C 1
ATOM 2080 O O . ASP B 1 106 ? -17.609 -9.695 7.266 1 97.56 106 ASP B O 1
ATOM 2084 N N . VAL B 1 107 ? -16.984 -11.641 8.031 1 97.56 107 VAL B N 1
ATOM 2085 C CA . VAL B 1 107 ? -16.797 -11.18 9.406 1 97.56 107 VAL B CA 1
ATOM 2086 C C . VAL B 1 107 ? -15.742 -10.07 9.438 1 97.56 107 VAL B C 1
ATOM 2088 O O . VAL B 1 107 ? -15.906 -9.07 10.141 1 97.56 107 VAL B O 1
ATOM 2091 N N . PHE B 1 108 ? -14.789 -10.242 8.672 1 97.56 108 PHE B N 1
ATOM 2092 C CA . PHE B 1 108 ? -13.68 -9.297 8.664 1 97.56 108 PHE B CA 1
ATOM 2093 C C . PHE B 1 108 ? -13.914 -8.188 7.645 1 97.56 108 PHE B C 1
ATOM 2095 O O . PHE B 1 108 ? -13.102 -7.273 7.516 1 97.56 108 PHE B O 1
ATOM 2102 N N . ARG B 1 109 ? -14.914 -8.219 6.84 1 96.38 109 ARG B N 1
ATOM 2103 C CA . ARG B 1 109 ? -15.289 -7.227 5.836 1 96.38 109 ARG B CA 1
ATOM 2104 C C . ARG B 1 109 ? -14.234 -7.141 4.734 1 96.38 109 ARG B C 1
ATOM 2106 O O . ARG B 1 109 ? -13.82 -6.047 4.352 1 96.38 109 ARG B O 1
ATOM 2113 N N . CYS B 1 110 ? -13.805 -8.297 4.352 1 97.62 110 CYS B N 1
ATOM 2114 C CA . CYS B 1 110 ? -12.906 -8.406 3.207 1 97.62 110 CYS B CA 1
ATOM 2115 C C . CYS B 1 110 ? -13.688 -8.398 1.898 1 97.62 110 CYS B C 1
ATOM 2117 O O . CYS B 1 110 ? -14.922 -8.391 1.907 1 97.62 110 CYS B O 1
ATOM 2119 N N . LYS B 1 111 ? -12.945 -8.336 0.843 1 97.31 111 LYS B N 1
ATOM 2120 C CA . LYS B 1 111 ? -13.523 -8.422 -0.498 1 97.31 111 LYS B CA 1
ATOM 2121 C C . LYS B 1 111 ? -12.898 -9.57 -1.288 1 97.31 111 LYS B C 1
ATOM 2123 O O . LYS B 1 111 ? -11.672 -9.703 -1.344 1 97.31 111 LYS B O 1
ATOM 2128 N N . VAL B 1 112 ? -13.719 -10.406 -1.894 1 97.75 112 VAL B N 1
ATOM 2129 C CA . VAL B 1 112 ? -13.203 -11.383 -2.848 1 97.75 112 VAL B CA 1
ATOM 2130 C C . VAL B 1 112 ? -12.961 -10.711 -4.195 1 97.75 112 VAL B C 1
ATOM 2132 O O . VAL B 1 112 ? -13.891 -10.18 -4.812 1 97.75 112 VAL B O 1
ATOM 2135 N N . VAL B 1 113 ? -11.719 -10.805 -4.672 1 97.12 113 VAL B N 1
ATOM 2136 C CA . VAL B 1 113 ? -11.406 -10.016 -5.859 1 97.12 113 VAL B CA 1
ATOM 2137 C C . VAL B 1 113 ? -11.031 -10.945 -7.012 1 97.12 113 VAL B C 1
ATOM 2139 O O . VAL B 1 113 ? -10.844 -10.5 -8.148 1 97.12 113 VAL B O 1
ATOM 2142 N N . ASP B 1 114 ? -10.844 -12.195 -6.809 1 96.88 114 ASP B N 1
ATOM 2143 C CA . ASP B 1 114 ? -10.609 -13.234 -7.809 1 96.88 114 ASP B CA 1
ATOM 2144 C C . ASP B 1 114 ? -11.094 -14.594 -7.316 1 96.88 114 ASP B C 1
ATOM 2146 O O . ASP B 1 114 ? -10.992 -14.906 -6.129 1 96.88 114 ASP B O 1
ATOM 2150 N N . VAL B 1 115 ? -11.633 -15.352 -8.297 1 95 115 VAL B N 1
ATOM 2151 C CA . VAL B 1 115 ? -12.203 -16.641 -7.918 1 95 115 VAL B CA 1
ATOM 2152 C C . VAL B 1 115 ? -11.797 -17.703 -8.938 1 95 115 VAL B C 1
ATOM 2154 O O . VAL B 1 115 ? -11.805 -17.453 -10.141 1 95 115 VAL B O 1
ATOM 2157 N N . SER B 1 116 ? -11.406 -18.781 -8.422 1 94.19 116 SER B N 1
ATOM 2158 C CA . SER B 1 116 ? -11.227 -20 -9.195 1 94.19 116 SER B CA 1
ATOM 2159 C C . SER B 1 116 ? -11.82 -21.203 -8.477 1 94.19 116 SER B C 1
ATOM 2161 O O . SER B 1 116 ? -12.242 -21.094 -7.324 1 94.19 116 SER B O 1
ATOM 2163 N N . PRO B 1 117 ? -11.906 -22.328 -9.164 1 92.12 117 PRO B N 1
ATOM 2164 C CA . PRO B 1 117 ? -12.445 -23.516 -8.492 1 92.12 117 PRO B CA 1
ATOM 2165 C C . PRO B 1 117 ? -11.633 -23.906 -7.262 1 92.12 117 PRO B C 1
ATOM 2167 O O . PRO B 1 117 ? -12.18 -24.484 -6.316 1 92.12 117 PRO B O 1
ATOM 2170 N N . THR B 1 118 ? -10.391 -23.516 -7.242 1 94.19 118 THR B N 1
ATOM 2171 C CA . THR B 1 118 ? -9.539 -24.078 -6.188 1 94.19 118 THR B CA 1
ATOM 2172 C C . THR B 1 118 ? -9 -22.969 -5.293 1 94.19 118 THR B C 1
ATOM 2174 O O . THR B 1 118 ? -8.43 -23.234 -4.234 1 94.19 118 THR B O 1
ATOM 2177 N N . GLU B 1 119 ? -9.172 -21.688 -5.719 1 96 119 GLU B N 1
ATOM 2178 C CA . GLU B 1 119 ? -8.539 -20.609 -4.969 1 96 119 GLU B CA 1
ATOM 2179 C C . GLU B 1 119 ? -9.43 -19.375 -4.922 1 96 119 GLU B C 1
ATOM 2181 O O . GLU B 1 119 ? -10.281 -19.172 -5.789 1 96 119 GLU B O 1
ATOM 2186 N N . LEU B 1 120 ? -9.234 -18.625 -3.926 1 97 120 LEU B N 1
ATOM 2187 C CA . LEU B 1 120 ? -9.812 -17.297 -3.783 1 97 120 LEU B CA 1
ATOM 2188 C C . LEU B 1 120 ? -8.727 -16.25 -3.527 1 97 120 LEU B C 1
ATOM 2190 O O . LEU B 1 120 ? -7.77 -16.516 -2.797 1 97 120 LEU B O 1
ATOM 2194 N N . VAL B 1 121 ? -8.82 -15.133 -4.148 1 98.19 121 VAL B N 1
ATOM 2195 C CA . VAL B 1 121 ? -8.016 -13.992 -3.73 1 98.19 121 VAL B CA 1
ATOM 2196 C C . VAL B 1 121 ? -8.875 -13.008 -2.947 1 98.19 121 VAL B C 1
ATOM 2198 O O . VAL B 1 121 ? -9.898 -12.539 -3.449 1 98.19 121 VAL B O 1
ATOM 2201 N N . VAL B 1 122 ? -8.453 -12.672 -1.756 1 98.31 122 VAL B N 1
ATOM 2202 C CA . VAL B 1 122 ? -9.211 -11.805 -0.863 1 98.31 122 VAL B CA 1
ATOM 2203 C C . VAL B 1 122 ? -8.422 -10.523 -0.601 1 98.31 122 VAL B C 1
ATOM 2205 O O . VAL B 1 122 ? -7.199 -10.562 -0.429 1 98.31 122 VAL B O 1
ATOM 2208 N N . GLU B 1 123 ? -9.086 -9.438 -0.701 1 98.56 123 GLU B N 1
ATOM 2209 C CA . GLU B 1 123 ? -8.555 -8.125 -0.335 1 98.56 123 GLU B CA 1
ATOM 2210 C C . GLU B 1 123 ? -9.023 -7.711 1.058 1 98.56 123 GLU B C 1
ATOM 2212 O O . GLU B 1 123 ? -10.219 -7.77 1.36 1 98.56 123 GLU B O 1
ATOM 2217 N N . VAL B 1 124 ? -8.094 -7.316 1.862 1 98.25 124 VAL B N 1
ATOM 2218 C CA . VAL B 1 124 ? -8.453 -6.832 3.193 1 98.25 124 VAL B CA 1
ATOM 2219 C C . VAL B 1 124 ? -7.711 -5.527 3.48 1 98.25 124 VAL B C 1
ATOM 2221 O O . VAL B 1 124 ? -6.559 -5.355 3.078 1 98.25 124 VAL B O 1
ATOM 2224 N N . THR B 1 125 ? -8.367 -4.578 4.086 1 98.38 125 THR B N 1
ATOM 2225 C CA . THR B 1 125 ? -7.762 -3.369 4.625 1 98.38 125 THR B CA 1
ATOM 2226 C C . THR B 1 125 ? -7.996 -3.27 6.129 1 98.38 125 THR B C 1
ATOM 2228 O O . THR B 1 125 ? -9 -3.77 6.641 1 98.38 125 THR B O 1
ATOM 2231 N N . GLY B 1 126 ? -7.066 -2.678 6.816 1 97.31 126 GLY B N 1
ATOM 2232 C CA . GLY B 1 126 ? -7.211 -2.494 8.25 1 97.31 126 GLY B CA 1
ATOM 2233 C C . GLY B 1 126 ? -5.918 -2.107 8.938 1 97.31 126 GLY B C 1
ATOM 2234 O O . GLY B 1 126 ? -4.902 -1.882 8.281 1 97.31 126 GLY B O 1
ATOM 2235 N N . ASP B 1 127 ? -6.035 -1.949 10.227 1 95.69 127 ASP B N 1
ATOM 2236 C CA . ASP B 1 127 ? -4.824 -1.706 11.008 1 95.69 127 ASP B CA 1
ATOM 2237 C C . ASP B 1 127 ? -4.012 -2.988 11.172 1 95.69 127 ASP B C 1
ATOM 2239 O O . ASP B 1 127 ? -4.414 -4.051 10.688 1 95.69 127 ASP B O 1
ATOM 2243 N N . GLN B 1 128 ? -2.914 -2.898 11.758 1 93.81 128 GLN B N 1
ATOM 2244 C CA . GLN B 1 128 ? -2.002 -4.031 11.883 1 93.81 128 GLN B CA 1
ATOM 2245 C C . GLN B 1 128 ? -2.66 -5.184 12.641 1 93.81 128 GLN B C 1
ATOM 2247 O O . GLN B 1 128 ? -2.459 -6.352 12.297 1 93.81 128 GLN B O 1
ATOM 2252 N N . GLY B 1 129 ? -3.361 -4.859 13.672 1 96.19 129 GLY B N 1
ATOM 2253 C CA . GLY B 1 129 ? -4.031 -5.891 14.445 1 96.19 129 GLY B CA 1
ATOM 2254 C C . GLY B 1 129 ? -5 -6.719 13.633 1 96.19 129 GLY B C 1
ATOM 2255 O O . GLY B 1 129 ? -4.973 -7.953 13.688 1 96.19 129 GLY B O 1
ATOM 2256 N N . LYS B 1 130 ? -5.852 -6.027 12.945 1 96.94 130 LYS B N 1
ATOM 2257 C CA . LYS B 1 130 ? -6.832 -6.707 12.109 1 96.94 130 LYS B CA 1
ATOM 2258 C C . LYS B 1 130 ? -6.145 -7.566 11.047 1 96.94 130 LYS B C 1
ATOM 2260 O O . LYS B 1 130 ? -6.535 -8.711 10.82 1 96.94 130 LYS B O 1
ATOM 2265 N N . ILE B 1 131 ? -5.188 -7.027 10.406 1 97.69 131 ILE B N 1
ATOM 2266 C CA . ILE B 1 131 ? -4.484 -7.715 9.328 1 97.69 131 ILE B CA 1
ATOM 2267 C C . ILE B 1 131 ? -3.824 -8.984 9.867 1 97.69 131 ILE B C 1
ATOM 2269 O O . ILE B 1 131 ? -3.969 -10.0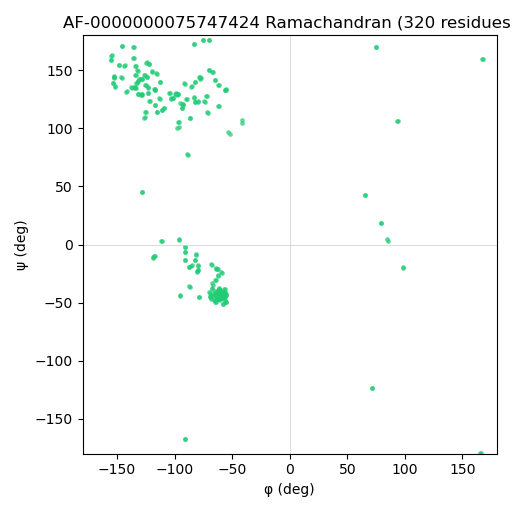62 9.289 1 97.69 131 ILE B O 1
ATOM 2273 N N . LYS B 1 132 ? -3.158 -8.836 10.961 1 96.81 132 LYS B N 1
ATOM 2274 C CA . LYS B 1 132 ? -2.48 -9.977 11.57 1 96.81 132 LYS B CA 1
ATOM 2275 C C . LYS B 1 132 ? -3.477 -11.062 11.969 1 96.81 132 LYS B C 1
ATOM 2277 O O . LYS B 1 132 ? -3.232 -12.25 11.734 1 96.81 132 LYS B O 1
ATOM 2282 N N . ALA B 1 133 ? -4.531 -10.672 12.578 1 98 133 ALA B N 1
ATOM 2283 C CA . ALA B 1 133 ? -5.562 -11.609 13.016 1 98 133 ALA B CA 1
ATOM 2284 C C . ALA B 1 133 ? -6.117 -12.398 11.836 1 98 133 ALA B C 1
ATOM 2286 O O . ALA B 1 133 ? -6.273 -13.625 11.922 1 98 133 ALA B O 1
ATOM 2287 N N . LEU B 1 134 ? -6.375 -11.703 10.789 1 98.19 134 LEU B N 1
ATOM 2288 C CA . LEU B 1 134 ? -6.93 -12.367 9.617 1 98.19 134 LEU B CA 1
ATOM 2289 C C . LEU B 1 134 ? -5.934 -13.367 9.039 1 98.19 134 LEU B C 1
ATOM 2291 O O . LEU B 1 134 ? -6.309 -14.492 8.703 1 98.19 134 LEU B O 1
ATOM 2295 N N . ILE B 1 135 ? -4.707 -12.906 8.844 1 97.75 135 ILE B N 1
ATOM 2296 C CA . ILE B 1 135 ? -3.682 -13.766 8.266 1 97.75 135 ILE B CA 1
ATOM 2297 C C . ILE B 1 135 ? -3.527 -15.031 9.109 1 97.75 135 ILE B C 1
ATOM 2299 O O . ILE B 1 135 ? -3.465 -16.141 8.578 1 97.75 135 ILE B O 1
ATOM 2303 N N . ASN B 1 136 ? -3.475 -14.812 10.398 1 97.44 136 ASN B N 1
ATOM 2304 C CA . ASN B 1 136 ? -3.354 -15.945 11.312 1 97.44 136 ASN B CA 1
ATOM 2305 C C . ASN B 1 136 ? -4.516 -16.922 11.156 1 97.44 136 ASN B C 1
ATOM 2307 O O . ASN B 1 136 ? -4.312 -18.141 11.125 1 97.44 136 ASN B O 1
ATOM 2311 N N . LEU B 1 137 ? -5.684 -16.391 11.031 1 97.06 137 LEU B N 1
ATOM 2312 C CA . LEU B 1 137 ? -6.883 -17.219 10.898 1 97.06 137 LEU B CA 1
ATOM 2313 C C . LEU B 1 137 ? -6.883 -17.969 9.57 1 97.06 137 LEU B C 1
ATOM 2315 O O . LEU B 1 137 ? -7.281 -19.125 9.508 1 97.06 137 LEU B O 1
ATOM 2319 N N . MET B 1 138 ? -6.434 -17.375 8.531 1 97.75 138 MET B N 1
ATOM 2320 C CA . MET B 1 138 ? -6.504 -17.922 7.18 1 97.75 138 MET B CA 1
ATOM 2321 C C . MET B 1 138 ? -5.402 -18.953 6.949 1 97.75 138 MET B C 1
ATOM 2323 O O . MET B 1 138 ? -5.457 -19.719 5.992 1 97.75 138 MET B O 1
ATOM 2327 N N . GLN B 1 139 ? -4.426 -18.875 7.809 1 96.25 139 GLN B N 1
ATOM 2328 C CA . GLN B 1 139 ? -3.268 -19.75 7.645 1 96.25 139 GLN B CA 1
ATOM 2329 C C . GLN B 1 139 ? -3.689 -21.219 7.602 1 96.25 139 GLN B C 1
ATOM 2331 O O . GLN B 1 139 ? -3.09 -22.031 6.883 1 96.25 139 GLN B O 1
ATOM 2336 N N . ARG B 1 140 ? -4.629 -21.641 8.352 1 95.19 140 ARG B N 1
ATOM 2337 C CA . ARG B 1 140 ? -5.039 -23.047 8.469 1 95.19 140 ARG B CA 1
ATOM 2338 C C . ARG B 1 140 ? -5.586 -23.562 7.148 1 95.19 140 ARG B C 1
ATOM 2340 O O . ARG B 1 140 ? -5.645 -24.781 6.934 1 95.19 140 ARG B O 1
ATOM 2347 N N . PHE B 1 141 ? -6.012 -22.672 6.281 1 96.5 141 PHE B N 1
ATOM 2348 C CA . PHE B 1 141 ? -6.574 -23.109 5.008 1 96.5 141 PHE B CA 1
ATOM 2349 C C . PHE B 1 141 ? -5.492 -23.203 3.939 1 96.5 141 PHE B C 1
ATOM 2351 O O . PHE B 1 141 ? -5.723 -23.75 2.861 1 96.5 141 PHE B O 1
ATOM 2358 N N . GLY B 1 142 ? -4.324 -22.609 4.277 1 95.94 142 GLY B N 1
ATOM 2359 C CA . GLY B 1 142 ? -3.25 -22.578 3.303 1 95.94 142 GLY B CA 1
ATOM 2360 C C . GLY B 1 142 ? -3.238 -21.312 2.473 1 95.94 142 GLY B C 1
ATOM 2361 O O . GLY B 1 142 ? -4.035 -21.156 1.546 1 95.94 142 GLY B O 1
ATOM 2362 N N . ILE B 1 143 ? -2.359 -20.469 2.705 1 97.38 143 ILE B N 1
ATOM 2363 C CA . ILE B 1 143 ? -2.156 -19.25 1.934 1 97.38 143 ILE B CA 1
ATOM 2364 C C . ILE B 1 143 ? -1.091 -19.484 0.866 1 97.38 143 ILE B C 1
ATOM 2366 O O . ILE B 1 143 ? 0.06 -19.781 1.185 1 97.38 143 ILE B O 1
ATOM 2370 N N . LYS B 1 144 ? -1.466 -19.281 -0.304 1 96 144 LYS B N 1
ATOM 2371 C CA . LYS B 1 144 ? -0.563 -19.578 -1.414 1 96 144 LYS B CA 1
ATOM 2372 C C . LYS B 1 144 ? 0.332 -18.375 -1.725 1 96 144 LYS B C 1
ATOM 2374 O O . LYS B 1 144 ? 1.474 -18.547 -2.158 1 96 144 LYS B O 1
ATOM 2379 N N . GLU B 1 145 ? -0.208 -17.266 -1.59 1 96.75 145 GLU B N 1
ATOM 2380 C CA . GLU B 1 145 ? 0.497 -16.031 -1.928 1 96.75 145 GLU B CA 1
ATOM 2381 C C . GLU B 1 145 ? -0.023 -14.859 -1.105 1 96.75 145 GLU B C 1
ATOM 2383 O O . GLU B 1 145 ? -1.201 -14.82 -0.747 1 96.75 145 GLU B O 1
ATOM 2388 N N . ILE B 1 146 ? 0.853 -13.984 -0.775 1 98.19 146 ILE B N 1
ATOM 2389 C CA . ILE B 1 146 ? 0.472 -12.773 -0.055 1 98.19 146 ILE B CA 1
ATOM 2390 C C . ILE B 1 146 ? 1.16 -11.562 -0.68 1 98.19 146 ILE B C 1
ATOM 2392 O O . ILE B 1 146 ? 2.324 -11.641 -1.079 1 98.19 146 ILE B O 1
ATOM 2396 N N . ALA B 1 147 ? 0.472 -10.508 -0.872 1 98.12 147 ALA B N 1
ATOM 2397 C CA . ALA B 1 147 ? 1.002 -9.211 -1.271 1 98.12 147 ALA B CA 1
ATOM 2398 C C . ALA B 1 147 ? 0.497 -8.102 -0.346 1 98.12 147 ALA B C 1
ATOM 2400 O O . ALA B 1 147 ? -0.71 -7.965 -0.135 1 98.12 147 ALA B O 1
ATOM 2401 N N . ARG B 1 148 ? 1.413 -7.312 0.166 1 98.06 148 ARG B N 1
ATOM 2402 C CA . ARG B 1 148 ? 1.085 -6.277 1.138 1 98.06 148 ARG B CA 1
ATOM 2403 C C . ARG B 1 148 ? 1.556 -4.906 0.657 1 98.06 148 ARG B C 1
ATOM 2405 O O . ARG B 1 148 ? 2.635 -4.785 0.074 1 98.06 148 ARG B O 1
ATOM 2412 N N . THR B 1 149 ? 0.812 -3.896 0.95 1 97.62 149 THR B N 1
ATOM 2413 C CA . THR B 1 149 ? 1.153 -2.549 0.505 1 97.62 149 THR B CA 1
ATOM 2414 C C . THR B 1 149 ? 2.121 -1.886 1.481 1 97.62 149 THR B C 1
ATOM 2416 O O . THR B 1 149 ? 2.773 -0.897 1.142 1 97.62 149 THR B O 1
ATOM 2419 N N . GLY B 1 150 ? 2.195 -2.395 2.648 1 95.75 150 GLY B N 1
ATOM 2420 C CA . GLY B 1 150 ? 2.725 -1.567 3.721 1 95.75 150 GLY B CA 1
ATOM 2421 C C . GLY B 1 150 ? 1.745 -0.514 4.203 1 95.75 150 GLY B C 1
ATOM 2422 O O . GLY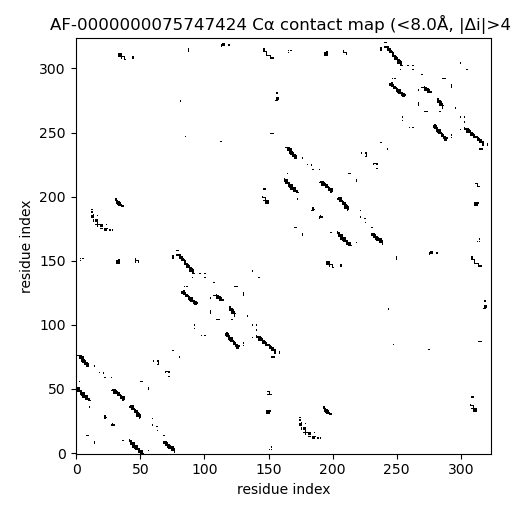 B 1 150 ? 0.764 -0.213 3.518 1 95.75 150 GLY B O 1
ATOM 2423 N N . SER B 1 151 ? 2.07 0.109 5.273 1 95.69 151 SER B N 1
ATOM 2424 C CA . SER B 1 151 ? 1.144 1.035 5.914 1 95.69 151 SER B CA 1
ATOM 2425 C C . SER B 1 151 ? 1.095 2.369 5.176 1 95.69 151 SER B C 1
ATOM 2427 O O . SER B 1 151 ? 2.107 2.826 4.641 1 95.69 151 SER B O 1
ATOM 2429 N N . VAL B 1 152 ? -0.023 2.941 5.105 1 97 152 VAL B N 1
ATOM 2430 C CA . VAL B 1 152 ? -0.205 4.375 4.895 1 97 152 VAL B CA 1
ATOM 2431 C C . VAL B 1 152 ? -0.878 4.992 6.117 1 97 152 VAL B C 1
ATOM 2433 O O . VAL B 1 152 ? -1.695 4.348 6.777 1 97 152 VAL B O 1
ATOM 2436 N N . ALA B 1 153 ? -0.522 6.207 6.359 1 97 153 ALA B N 1
ATOM 2437 C CA . ALA B 1 153 ? -1.031 6.816 7.586 1 97 153 ALA B CA 1
ATOM 2438 C C . ALA B 1 153 ? -1.227 8.32 7.414 1 97 153 ALA B C 1
ATOM 2440 O O . ALA B 1 153 ? -0.599 8.938 6.551 1 97 153 ALA B O 1
ATOM 2441 N N . MET B 1 154 ? -2.141 8.828 8.234 1 95.69 154 MET B N 1
ATOM 2442 C CA . MET B 1 154 ? -2.457 10.258 8.281 1 95.69 154 MET B CA 1
ATOM 2443 C C . MET B 1 154 ? -2.834 10.688 9.695 1 95.69 154 MET B C 1
ATOM 2445 O O . MET B 1 154 ? -3.475 9.93 10.43 1 95.69 154 MET B O 1
ATOM 2449 N N . ARG B 1 155 ? -2.387 11.875 9.891 1 94.69 155 ARG B N 1
ATOM 2450 C CA . ARG B 1 155 ? -2.805 12.438 11.172 1 94.69 155 ARG B CA 1
ATOM 2451 C C . ARG B 1 155 ? -4.324 12.578 11.242 1 94.69 155 ARG B C 1
ATOM 2453 O O . ARG B 1 155 ? -4.961 12.984 10.266 1 94.69 155 ARG B O 1
ATOM 2460 N N . ARG B 1 156 ? -4.879 12.211 12.406 1 94.25 156 ARG B N 1
ATOM 2461 C CA . ARG B 1 156 ? -6.312 12.406 12.594 1 94.25 156 ARG B CA 1
ATOM 2462 C C . ARG B 1 156 ? -6.66 13.891 12.656 1 94.25 156 ARG B C 1
ATOM 2464 O O . ARG B 1 156 ? -5.855 14.703 13.117 1 94.25 156 ARG B O 1
ATOM 2471 N N . SER B 1 157 ? -7.781 14.141 12.211 1 87.56 157 SER B N 1
ATOM 2472 C CA . SER B 1 157 ? -8.219 15.531 12.141 1 87.56 157 SER B CA 1
ATOM 2473 C C . SER B 1 157 ? -8.461 16.109 13.523 1 87.56 157 SER B C 1
ATOM 2475 O O . SER B 1 157 ? -8.219 17.297 13.758 1 87.56 157 SER B O 1
ATOM 2477 N N . MET B 1 158 ? -9.055 15.336 14.367 1 80.69 158 MET B N 1
ATOM 2478 C CA . MET B 1 158 ? -9.25 15.781 15.742 1 80.69 158 MET B CA 1
ATOM 2479 C C . MET B 1 158 ? -8.141 15.258 16.656 1 80.69 158 MET B C 1
ATOM 2481 O O . MET B 1 158 ? -7.914 14.047 16.719 1 80.69 158 MET B O 1
ATOM 2485 N N . GLN B 1 159 ? -7.289 16.219 16.984 1 72.62 159 GLN B N 1
ATOM 2486 C CA . GLN B 1 159 ? -6.227 15.82 17.891 1 72.62 159 GLN B CA 1
ATOM 2487 C C . GLN B 1 159 ? -6.57 16.188 19.344 1 72.62 159 GLN B C 1
ATOM 2489 O O . GLN B 1 159 ? -7.164 17.234 19.594 1 72.62 159 GLN B O 1
ATOM 2494 N N . LEU B 1 160 ? -7.043 15.125 20.109 1 57.84 160 LEU B N 1
ATOM 2495 C CA . LEU B 1 160 ? -7.359 15.43 21.5 1 57.84 160 LEU B CA 1
ATOM 2496 C C . LEU B 1 160 ? -6.188 16.125 22.188 1 57.84 160 LEU B C 1
ATOM 2498 O O . LEU B 1 160 ? -5.043 15.695 22.062 1 57.84 160 LEU B O 1
ATOM 2502 N N . GLU B 1 161 ? -6.254 17.453 22.203 1 51.38 161 GLU B N 1
ATOM 2503 C CA . GLU B 1 161 ? -5.301 18.172 23.031 1 51.38 161 GLU B CA 1
ATOM 2504 C C . GLU B 1 161 ? -5.109 17.469 24.391 1 51.38 161 GLU B C 1
ATOM 2506 O O . GLU B 1 161 ? -6.078 17.016 24.984 1 51.38 161 GLU B O 1
ATOM 2511 N N . ASP B 1 162 ? -3.926 16.797 24.594 1 41.62 162 ASP B N 1
ATOM 2512 C CA . ASP B 1 162 ? -3.713 16.609 26.016 1 41.62 162 ASP B CA 1
ATOM 2513 C C . ASP B 1 162 ? -3.848 17.922 26.781 1 41.62 162 ASP B C 1
ATOM 2515 O O . ASP B 1 162 ? -3.361 18.953 26.328 1 41.62 162 ASP B O 1
#

Radius of gyration: 19.39 Å; Cα contacts (8 Å, |Δi|>4): 727; chains: 2; bounding box: 48×51×51 Å

pLDDT: mean 94.92, std 7.16, range [41.62, 98.75]